Protein AF-A0A8J1UBM1-F1 (afdb_monomer)

Radius of gyration: 26.22 Å; Cα contacts (8 Å, |Δi|>4): 456; chains: 1; bounding box: 58×47×80 Å

Structure (mmCIF, N/CA/C/O backbone):
data_AF-A0A8J1UBM1-F1
#
_entry.id   AF-A0A8J1UBM1-F1
#
loop_
_atom_site.group_PDB
_atom_site.id
_atom_site.type_symbol
_atom_site.label_atom_id
_atom_site.label_alt_id
_atom_site.label_comp_id
_atom_site.label_asym_id
_atom_site.label_entity_id
_atom_site.label_seq_id
_atom_site.pdbx_PDB_ins_code
_atom_site.Cartn_x
_atom_site.Cartn_y
_atom_site.Cartn_z
_atom_site.occupancy
_atom_site.B_iso_or_equiv
_atom_site.auth_seq_id
_atom_site.auth_comp_id
_atom_site.auth_asym_id
_atom_site.auth_atom_id
_atom_site.pdbx_PDB_model_num
ATOM 1 N N . MET A 1 1 ? -6.662 -26.531 27.117 1.00 22.03 1 MET A N 1
ATOM 2 C CA . MET A 1 1 ? -5.818 -27.046 28.219 1.00 22.03 1 MET A CA 1
ATOM 3 C C . MET A 1 1 ? -4.793 -25.964 28.544 1.00 22.03 1 MET A C 1
ATOM 5 O O . MET A 1 1 ? -4.225 -25.400 27.623 1.00 22.03 1 MET A O 1
ATOM 9 N N . MET A 1 2 ? -4.723 -25.571 29.816 1.00 25.11 2 MET A N 1
ATOM 10 C CA . MET A 1 2 ? -4.173 -24.313 30.352 1.00 25.11 2 MET A CA 1
ATOM 11 C C . MET A 1 2 ? -2.687 -24.044 30.049 1.00 25.11 2 MET A C 1
ATOM 13 O O . MET A 1 2 ? -1.884 -24.968 30.078 1.00 25.11 2 MET A O 1
ATOM 17 N N . THR A 1 3 ? -2.300 -22.763 29.980 1.00 22.53 3 THR A N 1
ATOM 18 C CA . THR A 1 3 ? -1.284 -22.201 30.901 1.00 22.53 3 THR A CA 1
ATOM 19 C C . THR A 1 3 ? -1.312 -20.666 30.942 1.00 22.53 3 THR A C 1
ATOM 21 O O . THR A 1 3 ? -1.048 -19.981 29.961 1.00 22.53 3 THR A O 1
ATOM 24 N N . LYS A 1 4 ? -1.642 -20.146 32.134 1.00 21.75 4 LYS A N 1
ATOM 25 C CA . LYS A 1 4 ? -1.396 -18.778 32.616 1.00 21.75 4 LYS A CA 1
ATOM 26 C C . LYS A 1 4 ? 0.109 -18.509 32.679 1.00 21.75 4 LYS A C 1
ATOM 28 O O . LYS A 1 4 ? 0.828 -19.352 33.205 1.00 21.75 4 LYS A O 1
ATOM 33 N N . TRP A 1 5 ? 0.533 -17.294 32.343 1.00 23.17 5 TRP A N 1
ATOM 34 C CA . TRP A 1 5 ? 1.716 -16.674 32.947 1.00 23.17 5 TRP A CA 1
ATOM 35 C C . TRP A 1 5 ? 1.363 -15.253 33.396 1.00 23.17 5 TRP A C 1
ATOM 37 O O . TRP A 1 5 ? 1.327 -14.318 32.606 1.00 23.17 5 TRP A O 1
ATOM 47 N N . MET A 1 6 ? 1.049 -15.124 34.688 1.00 22.23 6 MET A N 1
ATOM 48 C CA . MET A 1 6 ? 1.049 -13.846 35.401 1.00 22.23 6 MET A CA 1
ATOM 49 C C . MET A 1 6 ? 2.498 -13.490 35.745 1.00 22.23 6 MET A C 1
ATOM 51 O O . MET A 1 6 ? 3.228 -14.324 36.283 1.00 22.23 6 MET A O 1
ATOM 55 N N . CYS A 1 7 ? 2.896 -12.244 35.493 1.00 22.83 7 CYS A N 1
ATOM 56 C CA . CYS A 1 7 ? 4.082 -11.649 36.099 1.00 22.83 7 CYS A CA 1
ATOM 57 C C . CYS A 1 7 ? 3.870 -11.539 37.615 1.00 22.83 7 CYS A C 1
ATOM 59 O O . CYS A 1 7 ? 3.063 -10.734 38.073 1.00 22.83 7 CYS A O 1
ATOM 61 N N . SER A 1 8 ? 4.609 -12.326 38.396 1.00 22.64 8 SER A N 1
ATOM 62 C CA . SER A 1 8 ? 4.794 -12.091 39.828 1.00 22.64 8 SER A CA 1
ATOM 63 C C . SER A 1 8 ? 6.276 -12.202 40.175 1.00 22.64 8 SER A C 1
ATOM 65 O O . SER A 1 8 ? 6.980 -13.098 39.709 1.00 22.64 8 SER A O 1
ATOM 67 N N . ASN A 1 9 ? 6.738 -11.241 40.971 1.00 32.09 9 ASN A N 1
ATOM 68 C CA . ASN A 1 9 ? 8.091 -11.103 41.492 1.00 32.09 9 ASN A CA 1
ATOM 69 C C . ASN A 1 9 ? 8.553 -12.371 42.222 1.00 32.09 9 ASN A C 1
ATOM 71 O O . ASN A 1 9 ? 8.119 -12.621 43.346 1.00 32.09 9 ASN A O 1
ATOM 75 N N . THR A 1 10 ? 9.504 -13.132 41.670 1.00 25.12 10 THR A N 1
ATOM 76 C CA . THR A 1 10 ? 10.367 -14.000 42.492 1.00 25.12 10 THR A CA 1
ATOM 77 C C . THR A 1 10 ? 11.716 -14.271 41.819 1.00 25.12 10 THR A C 1
ATOM 79 O O . THR A 1 10 ? 11.807 -14.573 40.632 1.00 25.12 10 THR A O 1
ATOM 82 N N . LYS A 1 11 ? 12.783 -14.126 42.610 1.00 28.28 11 LYS A N 1
ATOM 83 C CA . LYS A 1 11 ? 14.190 -14.344 42.257 1.00 28.28 11 LYS A CA 1
ATOM 84 C C . LYS A 1 11 ? 14.471 -15.795 41.822 1.00 28.28 11 LYS A C 1
ATOM 86 O O . LYS A 1 11 ? 14.083 -16.729 42.507 1.00 28.28 11 LYS A O 1
ATOM 91 N N . VAL A 1 12 ? 15.273 -15.916 40.758 1.00 29.95 12 VAL A N 1
ATOM 92 C CA . VAL A 1 12 ? 16.269 -16.973 40.471 1.00 29.95 12 VAL A CA 1
ATOM 93 C C . VAL A 1 12 ? 15.769 -18.428 40.426 1.00 29.95 12 VAL A C 1
ATOM 95 O O . VAL A 1 12 ? 15.743 -19.124 41.434 1.00 29.95 12 VAL A O 1
ATOM 98 N N . ARG A 1 13 ? 15.539 -18.923 39.199 1.00 25.38 13 ARG A N 1
ATOM 99 C CA . ARG A 1 13 ? 15.969 -20.248 38.686 1.00 25.38 13 ARG A CA 1
ATOM 100 C C . ARG A 1 13 ? 15.651 -20.333 37.180 1.00 25.38 13 ARG A C 1
ATOM 102 O O . ARG A 1 13 ? 14.641 -20.892 36.776 1.00 25.38 13 ARG A O 1
ATOM 109 N N . ILE A 1 14 ? 16.505 -19.745 36.338 1.00 30.70 14 ILE A N 1
ATOM 110 C CA . ILE A 1 14 ? 16.404 -19.822 34.867 1.00 30.70 14 ILE A CA 1
ATOM 111 C C . ILE A 1 14 ? 17.745 -20.318 34.335 1.00 30.70 14 ILE A C 1
ATOM 113 O O . ILE A 1 14 ? 18.605 -19.499 34.050 1.00 30.70 14 ILE A O 1
ATOM 117 N N . ILE A 1 15 ? 17.941 -21.637 34.228 1.00 31.41 15 ILE A N 1
ATOM 118 C CA . ILE A 1 15 ? 18.983 -22.193 33.336 1.00 31.41 15 ILE A CA 1
ATOM 119 C C . ILE A 1 15 ? 18.483 -23.412 32.530 1.00 31.41 15 ILE A C 1
ATOM 121 O O . ILE A 1 15 ? 18.951 -23.603 31.416 1.00 31.41 15 ILE A O 1
ATOM 125 N N . LEU A 1 16 ? 17.470 -24.181 32.961 1.00 26.00 16 LEU A N 1
ATOM 126 C CA . LEU A 1 16 ? 17.022 -25.360 32.183 1.00 26.00 16 LEU A CA 1
ATOM 127 C C . LEU A 1 16 ? 15.765 -25.179 31.307 1.00 26.00 16 LEU A C 1
ATOM 129 O O . LEU A 1 16 ? 15.540 -25.994 30.417 1.00 26.00 16 LEU A O 1
ATOM 133 N N . SER A 1 17 ? 14.964 -24.123 31.480 1.00 28.45 17 SER A N 1
ATOM 134 C CA . SER A 1 17 ? 13.722 -23.939 30.701 1.00 28.45 17 SER A CA 1
ATOM 135 C C . SER A 1 17 ? 13.928 -23.329 29.306 1.00 28.45 17 SER A C 1
ATOM 137 O O . SER A 1 17 ? 13.056 -23.454 28.450 1.00 28.45 17 SER A O 1
ATOM 139 N N . CYS A 1 18 ? 15.082 -22.706 29.038 1.00 33.34 18 CYS A N 1
ATOM 140 C CA . CYS A 1 18 ? 15.322 -21.991 27.778 1.00 33.34 18 CYS A CA 1
ATOM 141 C C . CYS A 1 18 ? 15.634 -22.938 26.601 1.00 33.34 18 CYS A C 1
ATOM 143 O O . CYS A 1 18 ? 15.181 -22.708 25.483 1.00 33.34 18 CYS A O 1
ATOM 145 N N . PHE A 1 19 ? 16.340 -24.048 26.849 1.00 31.89 19 PHE A N 1
ATOM 146 C CA . PHE A 1 19 ? 16.694 -25.013 25.797 1.00 31.89 19 PHE A CA 1
ATOM 147 C C . PHE A 1 19 ? 15.483 -25.781 25.255 1.00 31.89 19 PHE A C 1
ATOM 149 O O . PHE A 1 19 ? 15.407 -26.043 24.056 1.00 31.89 19 PHE A O 1
ATOM 156 N N . ILE A 1 20 ? 14.509 -26.090 26.116 1.00 33.19 20 ILE A N 1
ATOM 157 C CA . ILE A 1 20 ? 13.296 -26.813 25.716 1.00 33.19 20 ILE A CA 1
ATOM 158 C C . ILE A 1 20 ? 12.377 -25.903 24.882 1.00 33.19 20 ILE A C 1
ATOM 160 O O . ILE A 1 20 ? 11.840 -26.352 23.873 1.00 33.19 20 ILE A O 1
ATOM 164 N N . CYS A 1 21 ? 12.271 -24.607 25.210 1.00 35.59 21 CYS A N 1
ATOM 165 C CA . CYS A 1 21 ? 11.517 -23.653 24.386 1.00 35.59 21 CYS A CA 1
ATOM 166 C C . CYS A 1 21 ? 12.113 -23.476 22.980 1.00 35.59 21 CYS A C 1
ATOM 168 O O . CYS A 1 21 ? 11.365 -23.430 22.010 1.00 35.59 21 CYS A O 1
ATOM 170 N N . ILE A 1 22 ? 13.443 -23.427 22.842 1.00 40.81 22 ILE A N 1
ATOM 171 C CA . ILE A 1 22 ? 14.100 -23.223 21.537 1.00 40.81 22 ILE A CA 1
ATOM 172 C C . ILE A 1 22 ? 13.941 -24.453 20.628 1.00 40.81 22 ILE A C 1
ATOM 174 O O . ILE A 1 22 ? 13.682 -24.303 19.434 1.00 40.81 22 ILE A O 1
ATOM 178 N N . ALA A 1 23 ? 14.018 -25.668 21.184 1.00 31.17 23 ALA A N 1
ATOM 179 C CA . ALA A 1 23 ? 13.775 -26.895 20.422 1.00 31.17 23 ALA A CA 1
ATOM 180 C C . ALA A 1 23 ? 12.317 -26.996 19.932 1.00 31.17 23 ALA A C 1
ATOM 182 O O . ALA A 1 23 ? 12.071 -27.420 18.804 1.00 31.17 23 ALA A O 1
ATOM 183 N N . ILE A 1 24 ? 11.354 -26.541 20.740 1.00 38.44 24 ILE A N 1
ATOM 184 C CA . ILE A 1 24 ? 9.932 -26.521 20.365 1.00 38.44 24 ILE A CA 1
ATOM 185 C C . ILE A 1 24 ? 9.652 -25.459 19.284 1.00 38.44 24 ILE A C 1
ATOM 187 O O . ILE A 1 24 ? 8.900 -25.735 18.350 1.00 38.44 24 ILE A O 1
ATOM 191 N N . ILE A 1 25 ? 10.309 -24.293 19.332 1.00 41.16 25 ILE A N 1
ATOM 192 C CA . ILE A 1 25 ? 10.203 -23.250 18.291 1.00 41.16 25 ILE A CA 1
ATOM 193 C C . ILE A 1 25 ? 10.786 -23.740 16.952 1.00 41.16 25 ILE A C 1
ATOM 195 O O . ILE A 1 25 ? 10.175 -23.537 15.904 1.00 41.16 25 ILE A O 1
ATOM 199 N N . GLY A 1 26 ? 11.918 -24.455 16.975 1.00 31.89 26 GLY A N 1
ATOM 200 C CA . GLY A 1 26 ? 12.532 -25.020 15.765 1.00 31.89 26 GLY A CA 1
ATOM 201 C C . GLY A 1 26 ? 11.700 -26.118 15.087 1.00 31.89 26 GLY A C 1
ATOM 202 O O . GLY A 1 26 ? 11.737 -26.249 13.864 1.00 31.89 26 GLY A O 1
ATOM 203 N N . ILE A 1 27 ? 10.921 -26.882 15.859 1.00 36.16 27 ILE A N 1
ATOM 204 C CA . ILE A 1 27 ? 10.048 -27.942 15.330 1.00 36.16 27 ILE A CA 1
ATOM 205 C C . ILE A 1 27 ? 8.717 -27.358 14.824 1.00 36.16 27 ILE A C 1
ATOM 207 O O . ILE A 1 27 ? 8.245 -27.770 13.767 1.00 36.16 27 ILE A O 1
ATOM 211 N N . LEU A 1 28 ? 8.146 -26.353 15.502 1.00 30.94 28 LEU A N 1
ATOM 212 C CA . LEU A 1 28 ? 6.892 -25.707 15.080 1.00 30.94 28 LEU A CA 1
ATOM 213 C C . LEU A 1 28 ? 7.060 -24.770 13.868 1.00 30.94 28 LEU A C 1
ATOM 215 O O . LEU A 1 28 ? 6.130 -24.639 13.070 1.00 30.94 28 LEU A O 1
ATOM 219 N N . SER A 1 29 ? 8.250 -24.190 13.669 1.00 35.69 29 SER A N 1
ATOM 220 C CA . SER A 1 29 ? 8.555 -23.325 12.517 1.00 35.69 29 SER A CA 1
ATOM 221 C C . SER A 1 29 ? 8.533 -24.051 11.166 1.00 35.69 29 SER A C 1
ATOM 223 O O . SER A 1 29 ? 8.447 -23.390 10.133 1.00 35.69 29 SER A O 1
ATOM 225 N N . ARG A 1 30 ? 8.615 -25.391 11.134 1.00 37.28 30 ARG A N 1
ATOM 226 C CA . ARG A 1 30 ? 8.543 -26.161 9.877 1.00 37.28 30 ARG A CA 1
ATOM 227 C C . ARG A 1 30 ? 7.117 -26.370 9.367 1.00 37.28 30 ARG A C 1
ATOM 229 O O . ARG A 1 30 ? 6.952 -26.752 8.214 1.00 37.28 30 ARG A O 1
ATOM 236 N N . THR A 1 31 ? 6.100 -26.125 10.192 1.00 35.28 31 THR A N 1
ATOM 237 C CA . THR A 1 31 ? 4.696 -26.410 9.847 1.00 35.28 31 THR A CA 1
ATOM 238 C C . THR A 1 31 ? 3.771 -25.200 9.930 1.00 35.28 31 THR A C 1
ATOM 240 O O . THR A 1 31 ? 2.667 -25.263 9.399 1.00 35.28 31 THR A O 1
ATOM 243 N N . MET A 1 32 ? 4.193 -24.088 10.539 1.00 31.16 32 MET A N 1
ATOM 244 C CA . MET A 1 32 ? 3.410 -22.851 10.588 1.00 31.16 32 MET A CA 1
ATOM 245 C C . MET A 1 32 ? 4.337 -21.637 10.469 1.00 31.16 32 MET A C 1
ATOM 247 O O . MET A 1 32 ? 5.331 -21.547 11.187 1.00 31.16 32 MET A O 1
ATOM 251 N N . MET A 1 33 ? 4.010 -20.692 9.579 1.00 34.50 33 MET A N 1
ATOM 252 C CA . MET A 1 33 ? 4.610 -19.353 9.593 1.00 34.50 33 MET A CA 1
ATOM 253 C C . MET A 1 33 ? 4.201 -18.663 10.899 1.00 34.50 33 MET A C 1
ATOM 255 O O . MET A 1 33 ? 3.111 -18.103 10.991 1.00 34.50 33 MET A O 1
ATOM 259 N N . VAL A 1 34 ? 5.042 -18.743 11.929 1.00 40.84 34 VAL A N 1
ATOM 260 C CA . VAL A 1 34 ? 4.829 -18.030 13.192 1.00 40.84 34 VAL A CA 1
ATOM 261 C C . VAL A 1 34 ? 5.822 -16.875 13.265 1.00 40.84 34 VAL A C 1
ATOM 263 O O . VAL A 1 34 ? 7.032 -17.081 13.199 1.00 40.84 34 VAL A O 1
ATOM 266 N N . GLN A 1 35 ? 5.301 -15.654 13.371 1.00 40.16 35 GLN A N 1
ATOM 267 C CA . GLN A 1 35 ? 6.085 -14.435 13.580 1.00 40.16 35 GLN A CA 1
ATOM 268 C C . GLN A 1 35 ? 6.268 -14.190 15.085 1.00 40.16 35 GLN A C 1
ATOM 270 O O . GLN A 1 35 ? 5.349 -14.437 15.868 1.00 40.16 35 GLN A O 1
ATOM 275 N N . TYR A 1 36 ? 7.432 -13.680 15.497 1.00 54.50 36 TYR A N 1
ATOM 276 C CA . TYR A 1 36 ? 7.750 -13.438 16.907 1.00 54.50 36 TYR A CA 1
ATOM 277 C C . TYR A 1 36 ? 8.365 -12.051 17.129 1.00 54.50 36 TYR A C 1
ATOM 279 O O . TYR A 1 36 ? 9.246 -11.611 16.389 1.00 54.50 36 TYR A O 1
ATOM 287 N N . VAL A 1 37 ? 7.956 -11.393 18.216 1.00 50.59 37 VAL A N 1
ATOM 288 C CA . VAL A 1 37 ? 8.645 -10.224 18.779 1.00 50.59 37 VAL A CA 1
ATOM 289 C C . VAL A 1 37 ? 9.230 -10.633 20.123 1.00 50.59 37 VAL A C 1
ATOM 291 O O . VAL A 1 37 ? 8.502 -11.045 21.026 1.00 50.59 37 VAL A O 1
ATOM 294 N N . LEU A 1 38 ? 10.550 -10.537 20.261 1.00 63.22 38 LEU A N 1
ATOM 295 C CA . LEU A 1 38 ? 11.260 -10.865 21.495 1.00 63.22 38 LEU A CA 1
ATOM 296 C C . LEU A 1 38 ? 11.788 -9.585 22.140 1.00 63.22 38 LEU A C 1
ATOM 298 O O . LEU A 1 38 ? 12.516 -8.813 21.518 1.00 63.22 38 LEU A O 1
ATOM 302 N N . VAL A 1 39 ? 11.461 -9.376 23.415 1.00 58.12 39 VAL A N 1
ATOM 303 C CA . VAL A 1 39 ? 12.017 -8.281 24.220 1.00 58.12 39 VAL A CA 1
ATOM 304 C C . VAL A 1 39 ? 13.116 -8.854 25.107 1.00 58.12 39 VAL A C 1
ATOM 306 O O . VAL A 1 39 ? 12.851 -9.632 26.023 1.00 58.12 39 VAL A O 1
ATOM 309 N N . LEU A 1 40 ? 14.361 -8.483 24.823 1.00 51.91 40 LEU A N 1
ATOM 310 C CA . LEU A 1 40 ? 15.542 -8.989 25.511 1.00 51.91 40 LEU A CA 1
ATOM 311 C C . LEU A 1 40 ? 16.074 -7.955 26.509 1.00 51.91 40 LEU A C 1
ATOM 313 O O . LEU A 1 40 ? 16.187 -6.761 26.219 1.00 51.91 40 LEU A O 1
ATOM 317 N N . THR A 1 41 ? 16.459 -8.433 27.690 1.00 49.38 41 THR A N 1
ATOM 318 C CA . THR A 1 41 ? 17.272 -7.669 28.643 1.00 49.38 41 THR A CA 1
ATOM 319 C C . THR A 1 41 ? 18.749 -7.735 28.241 1.00 49.38 41 THR A C 1
ATOM 321 O O . THR A 1 41 ? 19.183 -8.703 27.610 1.00 49.38 41 THR A O 1
ATOM 324 N N . ASN A 1 42 ? 19.547 -6.733 28.631 1.00 46.50 42 ASN A N 1
ATOM 325 C CA . ASN A 1 42 ? 20.964 -6.615 28.243 1.00 46.50 42 ASN A CA 1
ATOM 326 C C . ASN A 1 42 ? 21.812 -7.877 28.504 1.00 46.50 42 ASN A C 1
ATOM 328 O O . ASN A 1 42 ? 22.760 -8.131 27.766 1.00 46.50 42 ASN A O 1
ATOM 332 N N . HIS A 1 43 ? 21.457 -8.704 29.492 1.00 44.81 43 HIS A N 1
ATOM 333 C CA . HIS A 1 43 ? 22.219 -9.912 29.820 1.00 44.81 43 HIS A CA 1
ATOM 334 C C . HIS A 1 43 ? 21.991 -11.084 28.838 1.00 44.81 43 HIS A C 1
ATOM 336 O O . HIS A 1 43 ? 22.850 -11.957 28.727 1.00 44.81 43 HIS A O 1
ATOM 342 N N . SER A 1 44 ? 20.877 -11.090 28.095 1.00 44.94 44 SER A N 1
ATOM 343 C CA . SER A 1 44 ? 20.439 -12.221 27.252 1.00 44.94 44 SER A CA 1
ATOM 344 C C . SER A 1 44 ? 20.878 -12.113 2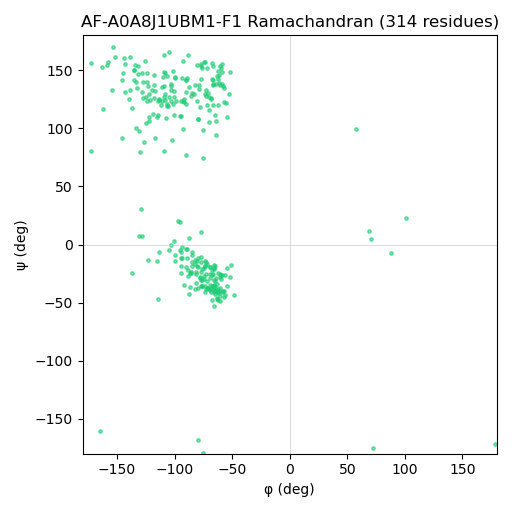5.782 1.00 44.94 44 SER A C 1
ATOM 346 O O . SER A 1 44 ? 20.782 -13.078 25.028 1.00 44.94 44 SER A O 1
ATOM 348 N N . TYR A 1 45 ? 21.374 -10.946 25.358 1.00 42.91 45 TYR A N 1
ATOM 349 C CA . TYR A 1 45 ? 21.676 -10.641 23.953 1.00 42.91 45 TYR A CA 1
ATOM 350 C C . TYR A 1 45 ? 22.931 -11.361 23.424 1.00 42.91 45 TYR A C 1
ATOM 352 O O . TYR A 1 45 ? 22.937 -11.858 22.302 1.00 42.91 45 TYR A O 1
AT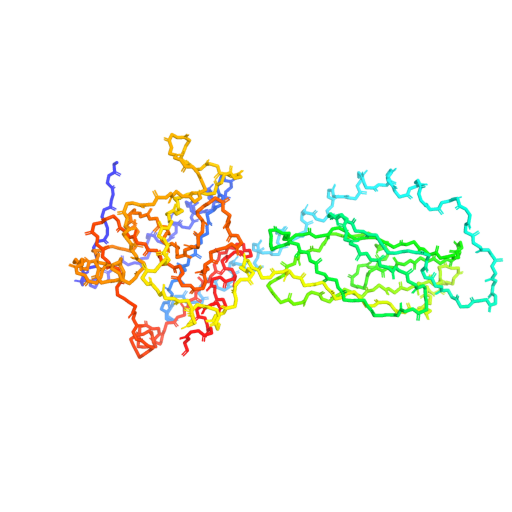OM 360 N N . HIS A 1 46 ? 23.982 -11.484 24.244 1.00 45.38 46 HIS A N 1
ATOM 361 C CA . HIS A 1 46 ? 25.268 -12.055 23.813 1.00 45.38 46 HIS A CA 1
ATOM 362 C C . HIS A 1 46 ? 25.216 -13.547 23.445 1.00 45.38 46 HIS A C 1
ATOM 364 O O . HIS A 1 46 ? 26.080 -14.023 22.712 1.00 45.38 46 HIS A O 1
ATOM 370 N N . MET A 1 47 ? 24.216 -14.289 23.929 1.00 40.69 47 MET A N 1
ATOM 371 C CA . MET A 1 47 ? 24.058 -15.718 23.633 1.00 40.69 47 MET A CA 1
ATOM 372 C C . MET A 1 47 ? 23.284 -15.970 22.325 1.00 40.69 47 MET A C 1
ATOM 374 O O . MET A 1 47 ? 23.452 -17.014 21.704 1.00 40.69 47 MET A O 1
ATOM 378 N N . TYR A 1 48 ? 22.463 -15.008 21.893 1.00 43.75 48 TYR A N 1
ATOM 379 C CA . TYR A 1 48 ? 21.568 -15.125 20.738 1.00 43.75 48 TYR A CA 1
ATOM 380 C C . TYR A 1 48 ? 22.287 -14.887 19.392 1.00 43.75 48 TYR A C 1
ATOM 382 O O . TYR A 1 48 ? 21.994 -15.542 18.391 1.00 43.75 48 TYR A O 1
ATOM 390 N N . ASP A 1 49 ? 23.288 -14.003 19.390 1.00 45.50 49 ASP A N 1
ATOM 391 C CA . ASP A 1 49 ? 23.986 -13.508 18.192 1.00 45.50 49 ASP A CA 1
ATOM 392 C C . ASP A 1 49 ? 24.765 -14.598 17.415 1.00 45.50 49 ASP A C 1
ATOM 394 O O . ASP A 1 49 ? 24.895 -14.555 16.192 1.00 45.50 49 ASP A O 1
ATOM 398 N N . ARG A 1 50 ? 25.246 -15.652 18.092 1.00 46.09 50 ARG A N 1
ATOM 399 C CA . ARG A 1 50 ? 26.028 -16.719 17.430 1.00 46.09 50 ARG A CA 1
ATOM 400 C C . ARG A 1 50 ? 25.185 -17.771 16.705 1.00 46.09 50 ARG A C 1
ATOM 402 O O . ARG A 1 50 ? 25.689 -18.397 15.777 1.00 46.09 50 ARG A O 1
ATOM 409 N N . THR A 1 51 ? 23.935 -17.986 17.109 1.00 47.28 51 THR A N 1
ATOM 410 C CA . THR A 1 51 ? 23.123 -19.113 16.610 1.00 47.28 51 THR A CA 1
ATOM 411 C C . THR A 1 51 ? 22.286 -18.724 15.389 1.00 47.28 51 THR A C 1
ATOM 413 O O . THR A 1 51 ? 22.133 -19.524 14.469 1.00 47.28 51 THR A O 1
ATOM 416 N N . MET A 1 52 ? 21.800 -17.480 15.329 1.00 42.34 52 MET A N 1
ATOM 417 C CA . MET A 1 52 ? 20.944 -17.013 14.228 1.00 42.34 52 MET A CA 1
ATOM 418 C C . MET A 1 52 ? 21.704 -16.710 12.937 1.00 42.34 52 MET A C 1
ATOM 420 O O . MET A 1 52 ? 21.204 -17.023 11.860 1.00 42.34 52 MET A O 1
ATOM 424 N N . ASN A 1 53 ? 22.933 -16.191 13.030 1.00 43.34 53 ASN A N 1
ATOM 425 C CA . ASN A 1 53 ? 23.764 -15.926 11.849 1.00 43.34 53 ASN A CA 1
ATOM 426 C C . ASN A 1 53 ? 24.042 -17.196 11.028 1.00 43.34 53 ASN A C 1
ATOM 428 O O . ASN A 1 53 ? 24.223 -17.123 9.817 1.00 43.34 53 ASN A O 1
ATOM 432 N N . LYS A 1 54 ? 24.020 -18.371 11.670 1.00 41.25 54 LYS A N 1
ATOM 433 C CA . LYS A 1 54 ? 24.210 -19.658 10.996 1.00 41.25 54 LYS A CA 1
ATOM 434 C C . LYS A 1 54 ? 22.940 -20.148 10.285 1.00 41.25 54 LYS A C 1
ATOM 436 O O . LYS A 1 54 ? 23.030 -20.678 9.190 1.00 41.25 54 LYS A O 1
ATOM 441 N N . LEU A 1 55 ? 21.761 -19.919 10.871 1.00 39.59 55 LEU A N 1
ATOM 442 C CA . LEU A 1 55 ? 20.471 -20.352 10.312 1.00 39.59 55 LEU A CA 1
ATOM 443 C C . LEU A 1 55 ? 19.997 -19.484 9.136 1.00 39.59 55 LEU A C 1
ATOM 445 O O . LEU A 1 55 ? 19.424 -20.007 8.186 1.00 39.59 55 LEU A O 1
ATOM 449 N N . VAL A 1 56 ? 20.256 -18.173 9.181 1.00 39.25 56 VAL A N 1
ATOM 450 C CA . VAL A 1 56 ? 19.900 -17.245 8.091 1.00 39.25 56 VAL A CA 1
ATOM 451 C C . VAL A 1 56 ? 20.719 -17.531 6.829 1.00 39.25 56 VAL A C 1
ATOM 453 O O . VAL A 1 56 ? 20.188 -17.442 5.727 1.00 39.25 56 VAL A O 1
ATOM 456 N N . HIS A 1 57 ? 21.986 -17.926 6.986 1.00 39.50 57 HIS A N 1
ATOM 457 C CA . HIS A 1 57 ? 22.876 -18.190 5.857 1.00 39.50 57 HIS A CA 1
ATOM 458 C C . HIS A 1 57 ? 22.519 -19.480 5.092 1.00 39.50 57 HIS A C 1
ATOM 460 O O . HIS A 1 57 ? 22.713 -19.534 3.876 1.00 39.50 57 HIS A O 1
ATOM 466 N N . ASP A 1 58 ? 21.971 -20.487 5.780 1.00 35.88 58 ASP A N 1
ATOM 467 C CA . ASP A 1 58 ? 21.560 -21.761 5.172 1.00 35.88 58 ASP A CA 1
ATOM 468 C C . ASP A 1 58 ? 20.223 -21.644 4.410 1.00 35.88 58 ASP A C 1
ATOM 470 O O . ASP A 1 58 ? 20.032 -22.321 3.404 1.00 35.88 58 ASP A O 1
ATOM 474 N N . TRP A 1 59 ? 19.311 -20.753 4.827 1.00 30.92 59 TRP A N 1
ATOM 475 C CA . TRP A 1 59 ? 18.010 -20.562 4.163 1.00 30.92 59 TRP A CA 1
ATOM 476 C C . TRP A 1 59 ? 18.098 -19.821 2.822 1.00 30.92 59 TRP A C 1
ATOM 478 O O . TRP A 1 59 ? 17.363 -20.153 1.894 1.00 30.92 59 TRP A O 1
ATOM 488 N N . THR A 1 60 ? 18.994 -18.840 2.676 1.00 37.44 60 THR A N 1
ATOM 489 C CA . THR A 1 60 ? 19.089 -18.037 1.441 1.00 37.44 60 THR A CA 1
ATOM 490 C C . THR A 1 60 ? 19.611 -18.811 0.227 1.00 37.44 60 THR A C 1
ATOM 492 O O . THR A 1 60 ? 19.381 -18.382 -0.898 1.00 37.44 60 THR A O 1
ATOM 495 N N . ASN A 1 61 ? 20.284 -19.948 0.426 1.00 35.38 61 ASN A N 1
ATOM 496 C CA . ASN A 1 61 ? 20.923 -20.696 -0.662 1.00 35.38 61 ASN A CA 1
ATOM 497 C C . ASN A 1 61 ? 19.994 -21.724 -1.345 1.00 35.38 61 ASN A C 1
ATOM 499 O O . ASN A 1 61 ? 20.231 -22.088 -2.498 1.00 35.38 61 ASN A O 1
ATOM 503 N N . ASP A 1 62 ? 18.930 -22.178 -0.673 1.00 33.59 62 ASP A N 1
ATOM 504 C CA . ASP A 1 62 ? 18.070 -23.269 -1.167 1.00 33.59 62 ASP A CA 1
ATOM 505 C C . ASP A 1 62 ? 16.931 -22.794 -2.097 1.00 33.59 62 ASP A C 1
ATOM 507 O O . ASP A 1 62 ? 16.468 -23.558 -2.948 1.00 33.59 62 ASP A O 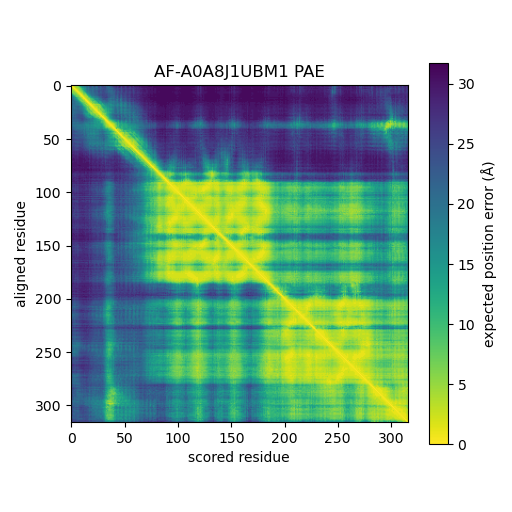1
ATOM 511 N N . GLU A 1 63 ? 16.492 -21.532 -2.000 1.00 36.00 63 GLU A N 1
ATOM 512 C CA . GLU A 1 63 ? 15.435 -20.985 -2.872 1.00 36.00 63 GLU A CA 1
ATOM 513 C C . GLU A 1 63 ? 15.944 -20.539 -4.251 1.00 36.00 63 GLU A C 1
ATOM 515 O O . GLU A 1 63 ? 15.174 -20.542 -5.214 1.00 36.00 63 GLU A O 1
ATOM 520 N N . GLU A 1 64 ? 17.235 -20.214 -4.400 1.00 39.03 64 GLU A N 1
ATOM 521 C CA . GLU A 1 64 ? 17.768 -19.744 -5.684 1.00 39.03 64 GLU A CA 1
ATOM 522 C C . GLU A 1 64 ? 17.816 -20.845 -6.753 1.00 39.03 64 GLU A C 1
ATOM 524 O O . GLU A 1 64 ? 17.671 -20.545 -7.931 1.00 39.03 64 GLU A O 1
ATOM 529 N N . THR A 1 65 ? 17.967 -22.125 -6.401 1.00 36.91 65 THR A N 1
ATOM 530 C CA . THR A 1 65 ? 18.245 -23.186 -7.391 1.00 36.91 65 THR A CA 1
ATOM 531 C C . THR A 1 65 ? 17.013 -23.784 -8.082 1.00 36.91 65 THR A C 1
ATOM 533 O O . THR A 1 65 ? 17.157 -24.381 -9.152 1.00 36.91 65 THR A O 1
ATOM 536 N N . ARG A 1 66 ? 15.793 -23.625 -7.544 1.00 31.67 66 ARG A N 1
ATOM 537 C CA . ARG A 1 66 ? 14.579 -24.271 -8.103 1.00 31.67 66 ARG A CA 1
ATOM 538 C C . ARG A 1 66 ? 13.835 -23.457 -9.161 1.00 31.67 66 ARG A C 1
ATOM 540 O O . ARG A 1 66 ? 13.102 -24.042 -9.952 1.00 31.67 66 ARG A O 1
ATOM 547 N N . THR A 1 67 ? 14.041 -22.147 -9.228 1.00 38.03 67 THR A N 1
ATOM 548 C CA . THR A 1 67 ? 13.309 -21.242 -10.136 1.00 38.03 67 THR A CA 1
ATOM 549 C C . THR A 1 67 ? 13.871 -21.209 -11.562 1.00 38.03 67 THR A C 1
ATOM 551 O O . THR A 1 67 ? 13.191 -20.754 -12.475 1.00 38.03 67 THR A O 1
ATOM 554 N N . TYR A 1 68 ? 15.077 -21.741 -11.794 1.00 40.16 68 TYR A N 1
ATOM 555 C CA . TYR A 1 68 ? 15.785 -21.608 -13.076 1.00 40.16 68 TYR A CA 1
ATOM 556 C C . TYR A 1 68 ? 15.243 -22.458 -14.237 1.00 40.16 68 TYR A C 1
ATOM 558 O O . TYR A 1 68 ? 15.567 -22.164 -15.381 1.00 40.16 68 TYR A O 1
ATOM 566 N N . LYS A 1 69 ? 14.450 -23.512 -13.994 1.00 34.16 69 LYS A N 1
ATOM 567 C CA . LYS A 1 69 ? 14.126 -24.504 -15.046 1.00 34.16 69 LYS A CA 1
ATOM 568 C C . LYS A 1 69 ? 12.770 -24.334 -15.733 1.00 34.16 69 LYS A C 1
ATOM 570 O O . LYS A 1 69 ? 12.521 -25.013 -16.721 1.00 34.16 69 LYS A O 1
ATOM 575 N N . THR A 1 70 ? 11.899 -23.453 -15.246 1.00 40.22 70 THR A N 1
ATOM 576 C CA . THR A 1 70 ? 10.507 -23.362 -15.734 1.00 40.22 70 THR A CA 1
ATOM 577 C C . THR A 1 70 ? 10.197 -22.054 -16.473 1.00 40.22 70 THR A C 1
ATOM 579 O O . THR A 1 70 ? 9.115 -21.912 -17.035 1.00 40.22 70 THR A O 1
ATOM 582 N N . GLU A 1 71 ? 11.126 -21.091 -16.496 1.00 48.12 71 GLU A N 1
ATOM 583 C CA . GLU A 1 71 ? 10.877 -19.709 -16.953 1.00 48.12 71 GLU A CA 1
ATOM 584 C C . GLU A 1 71 ? 11.238 -19.432 -18.431 1.00 48.12 71 GLU A C 1
ATOM 586 O O . GLU A 1 71 ? 10.939 -18.350 -18.939 1.00 48.12 71 GLU A O 1
ATOM 591 N N . GLU A 1 72 ? 11.817 -20.403 -19.146 1.00 46.72 72 GLU A N 1
ATOM 592 C CA . GLU A 1 72 ? 12.371 -20.245 -20.506 1.00 46.72 72 GLU A CA 1
ATOM 593 C C . GLU A 1 72 ? 11.287 -20.146 -21.609 1.00 46.72 72 GLU A C 1
ATOM 595 O O . GLU A 1 72 ? 11.440 -19.422 -22.591 1.00 46.72 72 GLU A O 1
ATOM 600 N N . HIS A 1 73 ? 10.116 -20.768 -21.422 1.00 41.25 73 HIS A N 1
ATOM 601 C CA . HIS A 1 73 ? 9.120 -20.936 -22.497 1.00 41.25 73 HIS A CA 1
ATOM 602 C C . HIS A 1 73 ? 8.271 -19.699 -22.864 1.00 41.25 73 HIS A C 1
ATOM 604 O O . HIS A 1 73 ? 7.631 -19.697 -23.915 1.00 41.25 73 HIS A O 1
ATOM 610 N N . VAL A 1 74 ? 8.233 -18.643 -22.041 1.00 44.09 74 VAL A N 1
ATOM 611 C CA . VAL A 1 74 ? 7.445 -17.418 -22.340 1.00 44.09 74 VAL A CA 1
ATOM 612 C C . VAL A 1 74 ? 8.295 -16.342 -23.030 1.00 44.09 74 VAL A C 1
ATOM 614 O O . VAL A 1 74 ? 7.767 -15.525 -23.784 1.00 44.09 74 VAL A O 1
ATOM 617 N N . TYR A 1 75 ? 9.614 -16.375 -22.828 1.00 49.28 75 TYR A N 1
ATOM 618 C CA . TYR A 1 75 ? 10.573 -15.432 -23.405 1.00 49.28 75 TYR A CA 1
ATOM 619 C C . TYR A 1 75 ? 10.654 -15.535 -24.937 1.00 49.28 75 TYR A C 1
ATOM 621 O O . TYR A 1 75 ? 10.638 -14.529 -25.651 1.00 49.28 75 TYR A O 1
ATOM 629 N N . ASP A 1 76 ? 10.613 -16.764 -25.449 1.00 49.09 76 ASP A N 1
ATOM 630 C CA . ASP A 1 76 ? 10.778 -17.076 -26.872 1.00 49.09 76 ASP A CA 1
ATOM 631 C C . ASP A 1 76 ? 9.701 -16.465 -27.782 1.00 49.09 76 ASP A C 1
ATOM 633 O O . ASP A 1 76 ? 9.924 -16.212 -28.968 1.00 49.09 76 ASP A O 1
ATOM 637 N N . LYS A 1 77 ? 8.515 -16.164 -27.240 1.00 46.19 77 LYS A N 1
ATOM 638 C CA . LYS A 1 77 ? 7.400 -15.637 -28.040 1.00 46.19 77 LYS A CA 1
ATOM 639 C C . LYS A 1 77 ? 7.583 -14.165 -28.435 1.00 46.19 77 LYS A C 1
ATOM 641 O O . LYS A 1 77 ? 6.962 -13.723 -29.404 1.00 46.19 77 LYS A O 1
ATOM 646 N N . HIS A 1 78 ? 8.437 -13.424 -27.723 1.00 50.47 78 HIS A N 1
ATOM 647 C CA . HIS A 1 78 ? 8.698 -12.000 -27.964 1.00 50.47 78 HIS A CA 1
ATOM 648 C C . HIS A 1 78 ? 10.133 -11.699 -28.413 1.00 50.47 78 HIS A C 1
ATOM 650 O O . HIS A 1 78 ? 10.370 -10.620 -28.949 1.00 50.47 78 HIS A O 1
ATOM 656 N N . HIS A 1 79 ? 11.070 -12.641 -28.266 1.00 51.50 79 HIS A N 1
ATOM 657 C CA . HIS A 1 79 ? 12.490 -12.377 -28.513 1.00 51.50 79 HIS A CA 1
ATOM 658 C C . HIS A 1 79 ? 12.922 -12.410 -29.993 1.00 51.50 79 HIS A C 1
ATOM 660 O O . HIS A 1 79 ? 13.964 -11.860 -30.342 1.00 51.50 79 HIS A O 1
ATOM 666 N N . HIS A 1 80 ? 12.132 -13.014 -30.893 1.00 51.03 80 HIS A N 1
ATOM 667 C CA . HIS A 1 80 ? 12.627 -13.350 -32.241 1.00 51.03 80 HIS A CA 1
ATOM 668 C C . HIS A 1 80 ? 11.785 -12.894 -33.441 1.00 51.03 80 HIS A C 1
ATOM 670 O O . HIS A 1 80 ? 12.131 -13.209 -34.579 1.00 51.03 80 HIS A O 1
ATOM 676 N N . LYS A 1 81 ? 10.730 -12.091 -33.257 1.00 51.56 81 LYS A N 1
ATOM 677 C CA . LYS A 1 81 ? 10.007 -11.489 -34.395 1.00 51.56 81 LYS A CA 1
ATOM 678 C C . LYS A 1 81 ? 10.395 -10.020 -34.585 1.00 51.56 81 LYS A C 1
ATOM 680 O O . LYS A 1 81 ? 9.740 -9.136 -34.052 1.00 51.56 81 LYS A O 1
ATOM 685 N N . GLY A 1 82 ? 11.433 -9.770 -35.392 1.00 61.19 82 GLY A N 1
ATOM 686 C CA . GLY A 1 82 ? 11.689 -8.446 -35.986 1.00 61.19 82 GLY A CA 1
ATOM 687 C C . GLY A 1 82 ? 12.768 -7.564 -35.341 1.00 61.19 82 GLY A C 1
ATOM 688 O O . GLY A 1 82 ? 12.724 -6.351 -35.535 1.00 61.19 82 GLY A O 1
ATOM 689 N N . CYS A 1 83 ? 13.733 -8.127 -34.602 1.00 73.75 83 CYS A N 1
ATOM 690 C CA . CYS A 1 83 ? 14.867 -7.348 -34.083 1.00 73.75 83 CYS A CA 1
ATOM 691 C C . CYS A 1 83 ? 15.734 -6.773 -35.223 1.00 73.75 83 CYS A C 1
ATOM 693 O O . CYS A 1 83 ? 15.894 -7.389 -36.282 1.00 73.75 83 CYS A O 1
ATOM 695 N N . LYS A 1 84 ? 16.288 -5.571 -35.020 1.00 75.88 84 LYS A N 1
ATOM 696 C CA . LYS A 1 84 ? 17.113 -4.877 -36.022 1.00 75.88 84 LYS A CA 1
ATOM 697 C C . LYS A 1 84 ? 18.588 -5.247 -35.861 1.00 75.88 84 LYS A C 1
ATOM 699 O O . LYS A 1 84 ? 19.095 -5.335 -34.746 1.00 75.88 84 LYS A O 1
ATOM 704 N N . ARG A 1 85 ? 19.295 -5.405 -36.983 1.00 74.44 85 ARG A N 1
ATOM 705 C CA . ARG A 1 85 ? 20.762 -5.514 -37.024 1.00 74.44 85 ARG A CA 1
ATOM 706 C C . ARG A 1 85 ? 21.334 -4.246 -37.640 1.00 74.44 85 ARG A C 1
ATOM 708 O O . ARG A 1 85 ? 21.636 -4.214 -38.827 1.00 74.44 85 ARG A O 1
ATOM 715 N N . ASP A 1 86 ? 21.431 -3.196 -36.839 1.00 70.31 86 ASP A N 1
ATOM 716 C CA . ASP A 1 86 ? 22.158 -1.985 -37.213 1.00 70.31 86 ASP A CA 1
ATOM 717 C C . ASP A 1 86 ? 23.249 -1.731 -36.174 1.00 70.31 86 ASP A C 1
ATOM 719 O O . ASP A 1 86 ? 22.957 -1.392 -35.030 1.00 70.31 86 ASP A O 1
ATOM 723 N N . LYS A 1 87 ? 24.505 -1.932 -36.583 1.00 65.44 87 LYS A N 1
ATOM 724 C CA . LYS A 1 87 ? 25.678 -1.848 -35.704 1.00 65.44 87 LYS A CA 1
ATOM 725 C C . LYS A 1 87 ? 26.046 -0.414 -35.311 1.00 65.44 87 LYS A C 1
ATOM 727 O O . LYS A 1 87 ? 26.834 -0.240 -34.388 1.00 65.44 87 LYS A O 1
ATOM 732 N N . ASN A 1 88 ? 25.503 0.594 -35.999 1.00 66.88 88 ASN A N 1
ATOM 733 C CA . ASN A 1 88 ? 25.865 1.999 -35.785 1.00 66.88 88 ASN A CA 1
ATOM 734 C C . ASN A 1 88 ? 24.804 2.793 -35.013 1.00 66.88 88 ASN A C 1
ATOM 736 O O . ASN A 1 88 ? 25.028 3.960 -34.691 1.00 66.88 88 ASN A O 1
ATOM 740 N N . SER A 1 89 ? 23.662 2.180 -34.706 1.00 67.75 89 SER A N 1
ATOM 741 C CA . SER A 1 89 ? 22.611 2.819 -33.921 1.00 67.75 89 SER A CA 1
ATOM 742 C C . SER A 1 89 ? 22.806 2.548 -32.422 1.00 67.75 89 SER A C 1
ATOM 744 O O . SER A 1 89 ? 23.167 1.430 -32.052 1.00 67.75 89 SER A O 1
ATOM 746 N N . PRO A 1 90 ? 22.538 3.522 -31.534 1.00 70.56 90 PRO A N 1
ATOM 747 C CA . PRO A 1 90 ? 22.502 3.269 -30.096 1.00 70.56 90 PRO A CA 1
ATOM 748 C C . PRO A 1 90 ? 21.455 2.200 -29.740 1.00 70.56 90 PRO A C 1
ATOM 750 O O . PRO A 1 90 ? 20.352 2.181 -30.294 1.00 70.56 90 PRO A O 1
ATOM 753 N N . SER A 1 91 ? 21.813 1.297 -28.825 1.00 84.12 91 SER A N 1
ATOM 754 C CA . SER A 1 91 ? 20.970 0.172 -28.414 1.00 84.12 91 SER A CA 1
ATOM 755 C C . SER A 1 91 ? 19.912 0.623 -27.409 1.00 84.12 91 SER A C 1
ATOM 757 O O . SER A 1 91 ? 20.210 0.894 -26.245 1.00 84.12 91 SER A O 1
ATOM 759 N N . TYR A 1 92 ? 18.663 0.677 -27.863 1.00 90.25 92 TYR A N 1
ATOM 760 C CA . TYR A 1 92 ? 17.499 1.000 -27.041 1.00 90.25 92 TYR A CA 1
ATOM 761 C C . TYR A 1 92 ? 16.658 -0.237 -26.718 1.00 90.25 92 TYR A C 1
ATOM 763 O O . TYR A 1 92 ? 16.778 -1.286 -27.359 1.00 90.25 92 TYR A O 1
ATOM 771 N N . LEU A 1 93 ? 15.758 -0.091 -25.746 1.00 90.62 93 LEU A N 1
ATOM 772 C CA . LEU A 1 93 ? 14.669 -1.043 -25.548 1.00 90.62 93 LEU A CA 1
ATOM 773 C C . LEU A 1 93 ? 13.565 -0.808 -26.589 1.00 90.62 93 LEU A C 1
ATOM 775 O O . LEU A 1 93 ? 13.263 0.331 -26.943 1.00 90.62 93 LEU A O 1
ATOM 779 N N . SER A 1 94 ? 12.957 -1.891 -27.066 1.00 89.25 94 SER A N 1
ATOM 780 C CA . SER A 1 94 ? 11.726 -1.862 -27.862 1.00 89.25 94 SER A CA 1
ATOM 781 C C . SER A 1 94 ? 10.475 -1.834 -26.982 1.00 89.25 94 SER A C 1
ATOM 783 O O . SER A 1 94 ? 9.446 -1.326 -27.418 1.00 89.25 94 SER A O 1
ATOM 785 N N . GLY A 1 95 ? 10.570 -2.323 -25.742 1.00 89.88 95 GLY A N 1
ATOM 786 C CA . GLY A 1 95 ? 9.495 -2.242 -24.759 1.00 89.88 95 GLY A CA 1
ATOM 787 C C . GLY A 1 95 ? 9.912 -2.706 -23.367 1.00 89.88 95 GLY A C 1
ATOM 788 O O . GLY A 1 95 ? 10.840 -3.505 -23.204 1.00 89.88 95 GLY A O 1
ATOM 789 N N . ILE A 1 96 ? 9.190 -2.206 -22.366 1.00 92.38 96 ILE A N 1
ATOM 790 C CA . ILE A 1 96 ? 9.214 -2.687 -20.983 1.00 92.38 96 ILE A CA 1
ATOM 791 C C . ILE A 1 96 ? 7.814 -3.210 -20.681 1.00 92.38 96 ILE A C 1
ATOM 793 O O . ILE A 1 96 ? 6.824 -2.546 -20.977 1.00 92.38 96 ILE A O 1
ATOM 797 N N . PHE A 1 97 ? 7.739 -4.400 -20.101 1.00 91.81 97 PHE A N 1
ATOM 798 C CA . PHE A 1 97 ? 6.487 -5.101 -19.863 1.00 91.81 97 PHE A CA 1
ATOM 799 C C . PHE A 1 97 ? 6.393 -5.541 -18.410 1.00 91.81 97 PHE A C 1
ATOM 801 O O . PHE A 1 97 ? 7.406 -5.865 -17.778 1.00 91.81 97 PHE A O 1
ATOM 808 N N . THR A 1 98 ? 5.166 -5.570 -17.895 1.00 92.44 98 THR A N 1
ATOM 809 C CA . THR A 1 98 ? 4.890 -5.898 -16.500 1.00 92.44 98 THR A CA 1
ATOM 810 C C . THR A 1 98 ? 3.728 -6.879 -16.354 1.00 92.44 98 THR A C 1
ATOM 812 O O . THR A 1 98 ? 2.839 -6.953 -17.201 1.00 92.44 98 THR A O 1
ATOM 815 N N . GLU A 1 99 ? 3.724 -7.626 -15.253 1.00 90.69 99 GLU A N 1
ATOM 816 C CA . GLU A 1 99 ? 2.618 -8.479 -14.816 1.00 90.69 99 GLU A CA 1
ATOM 817 C C . GLU A 1 99 ? 2.425 -8.293 -13.292 1.00 90.69 99 GLU A C 1
ATOM 819 O O . GLU A 1 99 ? 3.363 -8.589 -12.543 1.00 90.69 99 GLU A O 1
ATOM 824 N N . PRO A 1 100 ? 1.268 -7.783 -12.815 1.00 89.50 100 PRO A N 1
ATOM 825 C CA . PRO A 1 100 ? 0.108 -7.335 -13.596 1.00 89.50 100 PRO A CA 1
ATOM 826 C C . PRO A 1 100 ? 0.451 -6.211 -14.590 1.00 89.50 100 PRO A C 1
ATOM 828 O O . PRO A 1 100 ? 1.459 -5.513 -14.449 1.00 89.50 100 PRO A O 1
ATOM 831 N N . SER A 1 101 ? -0.351 -6.102 -15.653 1.00 88.31 101 SER A N 1
ATOM 832 C CA . SER A 1 101 ? -0.110 -5.132 -16.724 1.00 88.31 101 SER A CA 1
ATOM 833 C C . SER A 1 101 ? -0.289 -3.720 -16.186 1.00 88.31 101 SER A C 1
ATOM 835 O O . SER A 1 101 ? -1.373 -3.363 -15.735 1.00 88.31 101 SER A O 1
ATOM 837 N N . VAL A 1 102 ? 0.768 -2.922 -16.264 1.00 88.94 102 VAL A N 1
ATOM 838 C CA . VAL A 1 102 ? 0.762 -1.509 -15.897 1.00 88.94 102 VAL A CA 1
ATOM 839 C C . VAL A 1 102 ? 0.716 -0.699 -17.180 1.00 88.94 102 VAL A C 1
ATOM 841 O O . VAL A 1 102 ? 1.401 -1.028 -18.151 1.00 88.94 102 VAL A O 1
ATOM 844 N N . GLN A 1 103 ? -0.108 0.345 -17.207 1.00 86.06 103 GLN A N 1
ATOM 845 C CA . GLN A 1 103 ? -0.178 1.228 -18.361 1.00 86.06 103 GLN A CA 1
ATOM 846 C C . GLN A 1 103 ? 1.119 2.039 -18.451 1.00 86.06 103 GLN A C 1
ATOM 848 O O . GLN A 1 103 ? 1.365 2.946 -17.659 1.00 86.06 103 GLN A O 1
ATOM 853 N N . LEU A 1 104 ? 1.966 1.663 -19.405 1.00 87.31 104 LEU A N 1
ATOM 854 C CA . LEU A 1 104 ? 3.236 2.308 -19.694 1.00 87.31 104 LEU A CA 1
ATOM 855 C C . LEU A 1 104 ? 3.220 2.765 -21.154 1.00 87.31 104 LEU A C 1
ATOM 857 O O . LEU A 1 104 ? 3.367 1.945 -22.061 1.00 87.31 104 LEU A O 1
ATOM 861 N N . ASP A 1 105 ? 3.086 4.071 -21.377 1.00 89.25 105 ASP A N 1
ATOM 862 C CA . ASP A 1 105 ? 3.221 4.676 -22.707 1.00 89.25 105 ASP A CA 1
ATOM 863 C C . ASP A 1 105 ? 4.710 4.738 -23.083 1.00 89.25 105 ASP A C 1
ATOM 865 O O . ASP A 1 105 ? 5.374 5.771 -22.982 1.00 89.25 105 ASP A O 1
ATOM 869 N N . PHE A 1 106 ? 5.271 3.576 -23.420 1.00 91.94 106 PHE A N 1
ATOM 870 C CA . PHE A 1 106 ? 6.703 3.419 -23.635 1.00 91.94 106 PHE A CA 1
ATOM 871 C C . PHE A 1 106 ? 7.177 4.153 -24.899 1.00 91.94 106 PHE A C 1
ATOM 873 O O . PHE A 1 106 ? 6.724 3.874 -26.010 1.00 91.94 106 PHE A O 1
ATOM 880 N N . ASP A 1 107 ? 8.179 5.018 -24.731 1.00 90.62 107 ASP A N 1
ATOM 881 C CA . ASP A 1 107 ? 8.961 5.618 -25.809 1.00 90.62 107 ASP A CA 1
ATOM 882 C C . ASP A 1 107 ? 10.446 5.322 -25.580 1.00 90.62 107 ASP A C 1
ATOM 884 O O . ASP A 1 107 ? 11.051 5.698 -24.576 1.00 90.62 107 ASP A O 1
ATOM 888 N N . LYS A 1 108 ? 11.091 4.697 -26.561 1.00 90.00 108 LYS A N 1
ATOM 889 C CA . LYS A 1 108 ? 12.507 4.325 -26.478 1.00 90.00 108 LYS A CA 1
ATOM 890 C C . LYS A 1 108 ? 13.470 5.478 -26.154 1.00 90.00 108 LYS A C 1
ATOM 892 O O . LYS A 1 108 ? 14.583 5.205 -25.706 1.00 90.00 108 LYS A O 1
ATOM 897 N N . ARG A 1 109 ? 13.066 6.735 -26.373 1.00 90.50 109 ARG A N 1
ATOM 898 C CA . ARG A 1 109 ? 13.836 7.959 -26.084 1.00 90.50 109 ARG A CA 1
ATOM 899 C C . ARG A 1 109 ? 13.620 8.503 -24.669 1.00 90.50 109 ARG A C 1
ATOM 901 O O . ARG A 1 109 ? 14.359 9.392 -24.252 1.00 90.50 109 ARG A O 1
ATOM 908 N N . ILE A 1 110 ? 12.628 7.996 -23.941 1.00 92.00 110 ILE A N 1
ATOM 909 C CA . ILE A 1 110 ? 12.356 8.350 -22.548 1.00 92.00 110 ILE A CA 1
ATOM 910 C C . ILE A 1 110 ? 13.054 7.334 -21.644 1.00 92.00 110 ILE A C 1
ATOM 912 O O . ILE A 1 110 ? 12.824 6.130 -21.734 1.00 92.00 110 ILE A O 1
ATOM 916 N N . PHE A 1 111 ? 13.913 7.831 -20.755 1.00 93.12 111 PHE A N 1
ATOM 917 C CA . PHE A 1 111 ? 14.751 7.005 -19.876 1.00 93.12 111 PHE A CA 1
ATOM 918 C C . PHE A 1 111 ? 14.250 6.935 -18.431 1.00 93.12 111 PHE A C 1
ATOM 920 O O . PHE A 1 111 ? 14.874 6.273 -17.606 1.00 93.12 111 PHE A O 1
ATOM 927 N N . SER A 1 112 ? 13.151 7.616 -18.105 1.00 95.25 112 SER A N 1
ATOM 928 C CA . SER A 1 112 ? 12.566 7.625 -16.765 1.00 95.25 112 SER A CA 1
ATOM 929 C C . SER A 1 112 ? 11.051 7.567 -16.858 1.00 95.25 112 SER A C 1
ATOM 931 O O . SER A 1 112 ? 10.440 8.430 -17.482 1.00 95.25 112 SER A O 1
ATOM 933 N N . TYR A 1 113 ? 10.463 6.583 -16.191 1.00 94.56 113 TYR A N 1
ATOM 934 C CA . TYR A 1 113 ? 9.028 6.344 -16.166 1.00 94.56 113 TYR A CA 1
ATOM 935 C C . TYR A 1 113 ? 8.523 6.346 -14.736 1.00 94.56 113 TYR A C 1
ATOM 937 O O . TYR A 1 113 ? 9.135 5.732 -13.865 1.00 94.56 113 TYR A O 1
ATOM 945 N N . ASN A 1 114 ? 7.393 7.008 -14.517 1.00 94.38 114 ASN A N 1
ATOM 946 C CA . ASN A 1 114 ? 6.661 6.959 -13.262 1.00 94.38 114 ASN A CA 1
ATOM 947 C C . ASN A 1 114 ? 5.339 6.260 -13.539 1.00 94.38 114 ASN A C 1
ATOM 949 O O . ASN A 1 114 ? 4.600 6.688 -14.422 1.00 94.38 114 ASN A O 1
ATOM 953 N N . VAL A 1 115 ? 5.063 5.191 -12.806 1.00 93.44 115 VAL A N 1
ATOM 954 C CA . VAL A 1 115 ? 3.827 4.428 -12.944 1.00 93.44 115 VAL A CA 1
ATOM 955 C C . VAL A 1 115 ? 3.248 4.117 -11.575 1.00 93.44 115 VAL A C 1
ATOM 957 O O . VAL A 1 115 ? 3.987 3.958 -10.599 1.00 93.44 115 VAL A O 1
ATOM 960 N N . SER A 1 116 ? 1.926 4.007 -11.525 1.00 91.06 116 SER A N 1
ATOM 961 C CA . SER A 1 116 ? 1.199 3.639 -10.320 1.00 91.06 116 SER A CA 1
ATOM 962 C C . SER A 1 116 ? 0.438 2.337 -10.527 1.00 91.06 116 SER A C 1
ATOM 964 O O . SER A 1 116 ? 0.007 2.023 -11.636 1.00 91.06 116 SER A O 1
ATOM 966 N N . VAL A 1 117 ? 0.344 1.551 -9.461 1.00 91.00 117 VAL A N 1
ATOM 967 C CA . VAL A 1 117 ? -0.416 0.298 -9.406 1.00 91.00 117 VAL A CA 1
ATOM 968 C C . VAL A 1 117 ? -1.394 0.347 -8.244 1.00 91.00 117 VAL A C 1
ATOM 970 O O . VAL A 1 117 ? -1.152 1.081 -7.286 1.00 91.00 117 VAL A O 1
ATOM 973 N N . ASP A 1 118 ? -2.448 -0.468 -8.291 1.00 87.19 118 ASP A N 1
ATOM 974 C CA . ASP A 1 118 ? -3.403 -0.580 -7.186 1.00 87.19 118 ASP A CA 1
ATOM 975 C C . ASP A 1 118 ? -2.698 -0.850 -5.851 1.00 87.19 118 ASP A C 1
ATOM 977 O O . ASP A 1 118 ? -1.666 -1.538 -5.794 1.00 87.19 118 ASP A O 1
ATOM 981 N N . PHE A 1 119 ? -3.286 -0.347 -4.763 1.00 82.88 119 PHE A N 1
ATOM 982 C CA . PHE A 1 119 ? -2.744 -0.531 -3.423 1.00 82.88 119 PHE A CA 1
ATOM 983 C C . PHE A 1 119 ? -2.517 -2.013 -3.110 1.00 82.88 119 PHE A C 1
ATOM 985 O O . PHE A 1 119 ? -1.522 -2.345 -2.488 1.00 82.88 119 PHE A O 1
ATOM 992 N N . GLU A 1 120 ? -3.343 -2.941 -3.568 1.00 80.75 120 GLU A N 1
ATOM 993 C CA . GLU A 1 120 ? -3.238 -4.372 -3.258 1.00 80.75 120 GLU A CA 1
ATOM 994 C C . GLU A 1 120 ? -2.051 -5.052 -3.970 1.00 80.75 120 GLU A C 1
ATOM 996 O O . GLU A 1 120 ? -1.620 -6.145 -3.587 1.00 80.75 120 GLU A O 1
ATOM 1001 N N . THR A 1 121 ? -1.464 -4.400 -4.980 1.00 85.44 121 THR A N 1
ATOM 1002 C CA . THR A 1 121 ? -0.350 -4.948 -5.761 1.00 85.44 121 THR A CA 1
ATOM 1003 C C . THR A 1 121 ? 0.956 -4.886 -4.966 1.00 85.44 121 THR A C 1
ATOM 1005 O O . THR A 1 121 ? 1.648 -3.870 -4.922 1.00 85.44 121 THR A O 1
ATOM 1008 N N . PHE A 1 122 ? 1.335 -6.006 -4.347 1.00 84.88 122 PHE A N 1
ATOM 1009 C CA . PHE A 1 122 ? 2.574 -6.128 -3.565 1.00 84.88 122 PHE A CA 1
ATOM 1010 C C . PHE A 1 122 ? 3.765 -6.667 -4.364 1.00 84.88 122 PHE A C 1
ATOM 1012 O O . PHE A 1 122 ? 4.896 -6.628 -3.879 1.00 84.88 122 PHE A O 1
ATOM 1019 N N . SER A 1 123 ? 3.546 -7.190 -5.571 1.00 88.94 123 SER A N 1
ATOM 1020 C CA . SER A 1 123 ? 4.629 -7.652 -6.432 1.00 88.94 123 SER A CA 1
ATOM 1021 C C . SER A 1 123 ? 4.321 -7.424 -7.900 1.00 88.94 123 SER A C 1
ATOM 1023 O O . SER A 1 123 ? 3.190 -7.634 -8.330 1.00 88.94 123 SER A O 1
ATOM 1025 N N . VAL A 1 124 ? 5.342 -7.037 -8.658 1.00 90.94 124 VAL A N 1
ATOM 1026 C CA . VAL A 1 124 ? 5.266 -6.883 -10.109 1.00 90.94 124 VAL A CA 1
ATOM 1027 C C . VAL A 1 124 ? 6.411 -7.657 -10.732 1.00 90.94 124 VAL A C 1
ATOM 1029 O O . VAL A 1 124 ? 7.574 -7.551 -10.331 1.00 90.94 124 VAL A O 1
ATOM 1032 N N . ARG A 1 125 ? 6.076 -8.461 -11.730 1.00 91.56 125 ARG A N 1
ATOM 1033 C CA . ARG A 1 125 ? 7.048 -9.122 -12.584 1.00 91.56 125 ARG A CA 1
ATOM 1034 C C . ARG A 1 125 ? 7.348 -8.225 -13.767 1.00 91.56 125 ARG A C 1
ATOM 1036 O O . ARG A 1 125 ? 6.426 -7.748 -14.410 1.00 91.56 125 ARG A O 1
ATOM 1043 N N . ILE A 1 126 ? 8.624 -8.014 -14.059 1.00 91.50 126 ILE A N 1
ATOM 1044 C CA . ILE A 1 126 ? 9.076 -7.068 -15.082 1.00 91.50 126 ILE A CA 1
ATOM 1045 C C . ILE A 1 126 ? 10.021 -7.781 -16.028 1.00 91.50 126 ILE A C 1
ATOM 1047 O O . ILE A 1 126 ? 10.849 -8.580 -15.585 1.00 91.50 126 ILE A O 1
ATOM 1051 N N . TRP A 1 127 ? 9.900 -7.491 -17.318 1.00 90.62 127 TRP A N 1
ATOM 1052 C CA . TRP A 1 127 ? 10.878 -7.865 -18.330 1.00 90.62 127 TRP A CA 1
ATOM 1053 C C . TRP A 1 127 ? 11.001 -6.776 -19.386 1.00 90.62 127 TRP A C 1
ATOM 1055 O O . TRP A 1 127 ? 10.126 -5.923 -19.536 1.00 90.62 127 TRP A O 1
ATOM 1065 N N . SER A 1 128 ? 12.107 -6.800 -20.116 1.00 89.69 128 SER A N 1
ATOM 1066 C CA . SER A 1 128 ? 12.360 -5.843 -21.186 1.00 89.69 128 SER A CA 1
ATOM 1067 C C . SER A 1 128 ? 12.807 -6.545 -22.455 1.00 89.69 128 SER A C 1
ATOM 1069 O O . SER A 1 128 ? 13.346 -7.648 -22.406 1.00 89.69 128 SER A O 1
ATOM 1071 N N . VAL A 1 129 ? 12.546 -5.912 -23.592 1.00 88.94 129 VAL A N 1
ATOM 1072 C CA . VAL A 1 129 ? 12.938 -6.422 -24.906 1.00 88.94 129 VAL A CA 1
ATOM 1073 C C . VAL A 1 129 ? 13.818 -5.371 -25.563 1.00 88.94 129 VAL A C 1
ATOM 1075 O O . VAL A 1 129 ? 13.469 -4.191 -25.587 1.00 88.94 129 VAL A O 1
ATOM 1078 N N . ALA A 1 130 ? 14.981 -5.779 -26.067 1.00 89.12 130 ALA A N 1
ATOM 1079 C CA . ALA A 1 130 ? 15.869 -4.888 -26.803 1.00 89.12 130 ALA A CA 1
ATOM 1080 C C . ALA A 1 130 ? 15.352 -4.650 -28.235 1.00 89.12 130 ALA A C 1
ATOM 1082 O O . ALA A 1 130 ? 14.630 -5.469 -28.801 1.00 89.12 130 ALA A O 1
ATOM 1083 N N . GLU A 1 131 ? 15.698 -3.510 -28.839 1.00 86.75 131 GLU A N 1
ATOM 1084 C CA . GLU A 1 131 ? 15.409 -3.249 -30.261 1.00 86.75 131 GLU A CA 1
ATOM 1085 C C . GLU A 1 131 ? 16.384 -4.008 -31.182 1.00 86.75 131 GLU A C 1
ATOM 1087 O O . GLU A 1 131 ? 16.027 -4.404 -32.298 1.00 86.75 131 GLU A O 1
ATOM 1092 N N . GLN A 1 132 ? 17.614 -4.220 -30.711 1.00 85.81 132 GLN A N 1
ATOM 1093 C CA . GLN A 1 132 ? 18.695 -4.844 -31.469 1.00 85.81 132 GLN A CA 1
ATOM 1094 C C . GLN A 1 132 ? 18.868 -6.316 -31.106 1.00 85.81 132 GLN A C 1
ATOM 1096 O O . GLN A 1 132 ? 18.739 -6.689 -29.945 1.00 85.81 132 GLN A O 1
ATOM 1101 N N . CYS A 1 133 ? 19.199 -7.140 -32.103 1.00 83.56 133 CYS A N 1
ATOM 1102 C CA . CYS A 1 133 ? 19.411 -8.576 -31.891 1.00 83.56 133 CYS A CA 1
ATOM 1103 C C . CYS A 1 133 ? 20.657 -8.881 -31.044 1.00 83.56 133 CYS A C 1
ATOM 1105 O O . CYS A 1 133 ? 20.713 -9.919 -30.397 1.00 83.56 133 CYS A O 1
ATOM 1107 N N . ASP A 1 134 ? 21.636 -7.976 -31.063 1.00 86.12 134 ASP A N 1
ATOM 1108 C CA . ASP A 1 134 ? 22.918 -8.119 -30.369 1.00 86.12 134 ASP A CA 1
ATOM 1109 C C . ASP A 1 134 ? 22.899 -7.396 -29.007 1.00 86.12 134 ASP A C 1
ATOM 1111 O O . ASP A 1 134 ? 23.936 -7.026 -28.455 1.00 86.12 134 ASP A O 1
ATOM 1115 N N . SER A 1 135 ? 21.707 -7.126 -28.468 1.00 87.38 135 SER A N 1
ATOM 1116 C CA . SER A 1 135 ? 21.531 -6.412 -27.207 1.00 87.38 135 SER A CA 1
ATOM 1117 C C . SER A 1 135 ? 20.491 -7.066 -26.313 1.00 87.38 135 SER A C 1
ATOM 1119 O O . SER A 1 135 ? 19.515 -7.638 -26.785 1.00 87.38 135 SER A O 1
ATOM 1121 N N . GLU A 1 136 ? 20.668 -6.913 -25.005 1.00 88.44 136 GLU A N 1
ATOM 1122 C CA . GLU A 1 136 ? 19.750 -7.426 -23.991 1.00 88.44 136 GLU A CA 1
ATOM 1123 C C . GLU A 1 136 ? 19.480 -6.370 -22.917 1.00 88.44 136 GLU A C 1
ATOM 1125 O O . GLU A 1 136 ? 20.375 -5.634 -22.505 1.00 88.44 136 GLU A O 1
ATOM 1130 N N . GLY A 1 137 ? 18.235 -6.290 -22.447 1.00 88.62 137 GLY A N 1
ATOM 1131 C CA . GLY A 1 137 ? 17.849 -5.409 -21.348 1.00 88.62 137 GLY A CA 1
ATOM 1132 C C . GLY A 1 137 ? 17.922 -6.137 -20.013 1.00 88.62 137 GLY A C 1
ATOM 1133 O O . GLY A 1 137 ? 17.017 -6.886 -19.654 1.00 88.62 137 GLY A O 1
ATOM 1134 N N . TRP A 1 138 ? 19.001 -5.937 -19.265 1.00 89.56 138 TRP A N 1
ATOM 1135 C CA . TRP A 1 138 ? 19.200 -6.589 -17.973 1.00 89.56 138 TRP A CA 1
ATOM 1136 C C . TRP A 1 138 ? 18.717 -5.711 -16.837 1.00 89.56 138 TRP A C 1
ATOM 1138 O O . TRP A 1 138 ? 18.933 -4.499 -16.832 1.00 89.56 138 TRP A O 1
ATOM 1148 N N . ILE A 1 139 ? 18.146 -6.329 -15.809 1.00 87.69 139 ILE A N 1
ATOM 1149 C CA . ILE A 1 139 ? 17.792 -5.590 -14.603 1.00 87.69 139 ILE A CA 1
ATOM 1150 C C . ILE A 1 139 ? 19.008 -5.514 -13.676 1.00 87.69 139 ILE A C 1
ATOM 1152 O O . ILE A 1 139 ? 19.651 -6.524 -13.364 1.00 87.69 139 ILE A O 1
ATOM 1156 N N . ARG A 1 140 ? 19.361 -4.303 -13.234 1.00 79.06 140 ARG A N 1
ATOM 1157 C CA . ARG A 1 140 ? 20.577 -4.075 -12.447 1.00 79.06 140 ARG A CA 1
ATOM 1158 C C . ARG A 1 140 ? 20.539 -4.859 -11.132 1.00 79.06 140 ARG A C 1
ATOM 1160 O O . ARG A 1 140 ? 19.512 -4.944 -10.466 1.00 79.06 140 ARG A O 1
ATOM 1167 N N . GLY A 1 141 ? 21.681 -5.445 -10.767 1.00 69.38 141 GLY A N 1
ATOM 1168 C CA . GLY A 1 141 ? 21.819 -6.313 -9.589 1.00 69.38 141 GLY A CA 1
ATOM 1169 C C . GLY A 1 141 ? 21.508 -7.791 -9.852 1.00 69.38 141 GLY A C 1
ATOM 1170 O O . GLY A 1 141 ? 21.773 -8.621 -8.991 1.00 69.38 141 GLY A O 1
ATOM 1171 N N . LYS A 1 142 ? 21.010 -8.142 -11.046 1.00 67.50 142 LYS A N 1
ATOM 1172 C CA . LYS A 1 142 ? 20.743 -9.523 -11.465 1.00 67.50 142 LYS A CA 1
ATOM 1173 C C . LYS A 1 142 ? 21.378 -9.780 -12.839 1.00 67.50 142 LYS A C 1
ATOM 1175 O O . LYS A 1 142 ? 20.714 -9.693 -13.867 1.00 67.50 142 LYS A O 1
ATOM 1180 N N . LYS A 1 143 ? 22.694 -10.039 -12.865 1.00 64.81 143 LYS A N 1
ATOM 1181 C CA . LYS A 1 143 ? 23.472 -10.229 -14.109 1.00 64.81 143 LYS A CA 1
ATOM 1182 C C . LYS A 1 143 ? 22.816 -11.294 -15.002 1.00 64.81 143 LYS A C 1
ATOM 1184 O O . LYS A 1 143 ? 22.507 -12.377 -14.515 1.00 64.81 143 LYS A O 1
ATOM 1189 N N . GLY A 1 144 ? 22.596 -10.971 -16.278 1.00 64.56 144 GLY A N 1
ATOM 1190 C CA . GLY A 1 144 ? 21.968 -11.875 -17.250 1.00 64.56 144 GLY A CA 1
ATOM 1191 C C . GLY A 1 144 ? 20.471 -12.134 -17.042 1.00 64.56 144 GLY A C 1
ATOM 1192 O O . GLY A 1 144 ? 19.900 -12.949 -17.758 1.00 64.56 144 GLY A O 1
ATOM 1193 N N . LYS A 1 145 ? 19.806 -11.478 -16.076 1.00 74.88 145 LYS A N 1
ATOM 1194 C CA . LYS A 1 145 ? 18.353 -11.612 -15.899 1.00 74.88 145 LYS A CA 1
ATOM 1195 C C . LYS A 1 145 ? 17.628 -10.498 -16.645 1.00 74.88 145 LYS A C 1
ATOM 1197 O O . LYS A 1 145 ? 17.655 -9.334 -16.243 1.00 74.88 145 LYS A O 1
ATOM 1202 N N . ILE A 1 146 ? 16.935 -10.898 -17.706 1.00 74.06 146 ILE A N 1
ATOM 1203 C CA . ILE A 1 146 ? 16.083 -10.024 -18.525 1.00 74.06 146 ILE A CA 1
ATOM 1204 C C . ILE A 1 146 ? 14.677 -9.890 -17.911 1.00 74.06 146 ILE A C 1
ATOM 1206 O O . ILE A 1 146 ? 13.925 -8.971 -18.233 1.00 74.06 146 ILE A O 1
ATOM 1210 N N . ARG A 1 147 ? 14.342 -10.785 -16.969 1.00 84.25 147 ARG A N 1
ATOM 1211 C CA . ARG A 1 147 ? 13.073 -10.844 -16.238 1.00 84.25 147 ARG A CA 1
ATOM 1212 C C . ARG A 1 147 ? 13.304 -10.981 -14.733 1.00 84.25 147 ARG A C 1
ATOM 1214 O O . ARG A 1 147 ? 14.251 -11.637 -14.299 1.00 84.25 147 ARG A O 1
ATOM 1221 N N . GLY A 1 148 ? 12.421 -10.402 -13.922 1.00 84.56 148 GLY A N 1
ATOM 1222 C CA . GLY A 1 148 ? 12.456 -10.582 -12.472 1.00 84.56 148 GLY A CA 1
ATOM 1223 C C . GLY A 1 148 ? 11.161 -10.194 -11.766 1.00 84.56 148 GLY A C 1
ATOM 1224 O O . GLY A 1 148 ? 10.422 -9.338 -12.241 1.00 84.56 148 GLY A O 1
ATOM 1225 N N . ASN A 1 149 ? 10.911 -10.818 -10.613 1.00 87.00 149 ASN A N 1
ATOM 1226 C CA . ASN A 1 149 ? 9.859 -10.406 -9.681 1.00 87.00 149 ASN A CA 1
ATOM 1227 C C . ASN A 1 149 ? 10.412 -9.350 -8.710 1.00 87.00 149 ASN A C 1
ATOM 1229 O O . ASN A 1 149 ? 11.525 -9.509 -8.188 1.00 87.00 149 ASN A O 1
ATOM 1233 N N . TYR A 1 150 ? 9.631 -8.297 -8.479 1.00 86.44 150 TYR A N 1
ATOM 1234 C CA . TYR A 1 150 ? 9.947 -7.180 -7.591 1.00 86.44 150 TYR A CA 1
ATOM 1235 C C . TYR A 1 150 ? 8.827 -7.014 -6.579 1.00 86.44 150 TYR A C 1
ATOM 1237 O O . TYR A 1 150 ? 7.665 -6.915 -6.959 1.00 86.44 150 TYR A O 1
ATOM 1245 N N . VAL A 1 151 ? 9.182 -6.992 -5.297 1.00 85.69 151 VAL A N 1
ATOM 1246 C CA . VAL A 1 151 ? 8.240 -6.683 -4.217 1.00 85.69 151 VAL A CA 1
ATOM 1247 C C . VAL A 1 151 ? 8.132 -5.167 -4.107 1.00 85.69 151 VAL A C 1
ATOM 1249 O O . VAL A 1 151 ? 9.156 -4.488 -4.030 1.00 85.69 151 VAL A O 1
ATOM 1252 N N . LEU A 1 152 ? 6.907 -4.650 -4.099 1.00 85.62 152 LEU A N 1
ATOM 1253 C CA . LEU A 1 152 ? 6.627 -3.224 -3.999 1.00 85.62 152 LEU A CA 1
ATOM 1254 C C . LEU A 1 152 ? 6.422 -2.815 -2.540 1.00 85.62 152 LEU A C 1
ATOM 1256 O O . LEU A 1 152 ? 5.567 -3.353 -1.831 1.00 85.62 152 LEU A O 1
ATOM 1260 N N . GLY A 1 153 ? 7.220 -1.846 -2.095 1.00 77.62 153 GLY A N 1
ATOM 1261 C CA . GLY A 1 153 ? 7.050 -1.209 -0.791 1.00 77.62 153 GLY A CA 1
ATOM 1262 C C . GLY A 1 153 ? 5.883 -0.217 -0.764 1.00 77.62 153 GLY A C 1
ATOM 1263 O O . GLY A 1 153 ? 5.204 -0.006 -1.763 1.00 77.62 153 GLY A O 1
ATOM 1264 N N . LEU A 1 154 ? 5.666 0.416 0.393 1.00 75.00 154 LEU A N 1
ATOM 1265 C CA . LEU A 1 154 ? 4.767 1.576 0.507 1.00 75.00 154 LEU A CA 1
ATOM 1266 C C . LEU A 1 154 ? 5.376 2.839 -0.122 1.00 75.00 154 LEU A C 1
ATOM 1268 O O . LEU A 1 154 ? 4.656 3.737 -0.540 1.00 75.00 154 LEU A O 1
ATOM 1272 N N . GLN A 1 155 ? 6.705 2.901 -0.185 1.00 79.75 155 GLN A N 1
ATOM 1273 C CA . GLN A 1 155 ? 7.433 3.952 -0.887 1.00 79.75 155 GLN A CA 1
ATOM 1274 C C . GLN A 1 155 ? 7.654 3.571 -2.354 1.00 79.75 155 GLN A C 1
ATOM 1276 O O . GLN A 1 155 ? 7.581 2.398 -2.732 1.00 79.75 155 GLN A O 1
ATOM 1281 N N . THR A 1 156 ? 7.981 4.572 -3.169 1.00 86.06 156 THR A N 1
ATOM 1282 C CA . THR A 1 156 ? 8.336 4.384 -4.576 1.00 86.06 156 THR A CA 1
ATOM 1283 C C . THR A 1 156 ? 9.480 3.384 -4.719 1.00 86.06 156 THR A C 1
ATOM 1285 O O . THR A 1 156 ? 10.575 3.574 -4.188 1.00 86.06 156 THR A O 1
ATOM 1288 N N . THR A 1 157 ? 9.226 2.315 -5.466 1.00 89.44 157 THR A N 1
ATOM 1289 C CA . THR A 1 157 ? 10.223 1.303 -5.803 1.00 89.44 157 THR A CA 1
ATOM 1290 C C . THR A 1 157 ? 10.917 1.711 -7.097 1.00 89.44 157 THR A C 1
ATOM 1292 O O . THR A 1 157 ? 10.268 1.869 -8.128 1.00 89.44 157 THR A O 1
ATOM 1295 N N . VAL A 1 158 ? 12.238 1.887 -7.041 1.00 92.12 158 VAL A N 1
ATOM 1296 C CA . VAL A 1 158 ? 13.055 2.301 -8.190 1.00 92.12 158 VAL A CA 1
ATOM 1297 C C . VAL A 1 158 ? 13.720 1.079 -8.810 1.00 92.12 158 VAL A C 1
ATOM 1299 O O . VAL A 1 158 ? 14.453 0.352 -8.139 1.00 92.12 158 VAL A O 1
ATOM 1302 N N . ILE A 1 159 ? 13.478 0.860 -10.100 1.00 90.81 159 ILE A N 1
ATOM 1303 C CA . ILE A 1 159 ? 13.978 -0.294 -10.846 1.00 90.81 159 ILE A CA 1
ATOM 1304 C C . ILE A 1 159 ? 14.811 0.205 -12.017 1.00 90.81 159 ILE A C 1
ATOM 1306 O O . ILE A 1 159 ? 14.347 0.987 -12.842 1.00 90.81 159 ILE A O 1
ATOM 1310 N N . GLU A 1 160 ? 16.058 -0.252 -12.090 1.00 92.88 160 GLU A N 1
ATOM 1311 C CA . GLU A 1 160 ? 16.993 0.151 -13.136 1.00 92.88 160 GLU A CA 1
ATOM 1312 C C . GLU A 1 160 ? 17.182 -0.976 -14.151 1.00 92.88 160 GLU A C 1
ATOM 1314 O O . GLU A 1 160 ? 17.663 -2.060 -13.810 1.00 92.88 160 GLU A O 1
ATOM 1319 N N . ILE A 1 161 ? 16.841 -0.696 -15.405 1.00 92.62 161 ILE A N 1
ATOM 1320 C CA . ILE A 1 161 ? 17.021 -1.598 -16.541 1.00 92.62 161 ILE A CA 1
ATOM 1321 C C . ILE A 1 161 ? 18.147 -1.035 -17.404 1.00 92.62 161 ILE A C 1
ATOM 1323 O O . ILE A 1 161 ? 18.112 0.122 -17.821 1.00 92.62 161 ILE A O 1
ATOM 1327 N N . VAL A 1 162 ? 19.168 -1.841 -17.659 1.00 91.81 162 VAL A N 1
ATOM 1328 C CA . VAL A 1 162 ? 20.355 -1.451 -18.416 1.00 91.81 162 VAL A CA 1
ATOM 1329 C C . VAL A 1 162 ? 20.440 -2.306 -19.669 1.00 91.81 162 VAL A C 1
ATOM 1331 O O . VAL A 1 162 ? 20.430 -3.531 -19.594 1.00 91.81 162 VAL A O 1
ATOM 1334 N N . VAL A 1 163 ? 20.537 -1.651 -20.820 1.00 91.31 163 VAL A N 1
ATOM 1335 C CA . VAL A 1 163 ? 20.762 -2.305 -22.107 1.00 91.31 163 VAL A CA 1
ATOM 1336 C C . VAL A 1 163 ? 22.245 -2.610 -22.248 1.00 91.31 163 VAL A C 1
ATOM 1338 O O . VAL A 1 163 ? 23.077 -1.701 -22.171 1.00 91.31 163 VAL A O 1
ATOM 1341 N N . PHE A 1 164 ? 22.561 -3.878 -22.467 1.00 88.81 164 PHE A N 1
ATOM 1342 C CA . PHE A 1 164 ? 23.902 -4.372 -22.726 1.00 88.81 164 PHE A CA 1
ATOM 1343 C C . PHE A 1 164 ? 24.039 -4.800 -24.179 1.00 88.81 164 PHE A C 1
ATOM 1345 O O . PHE A 1 164 ? 23.164 -5.477 -24.707 1.00 88.81 164 PHE A O 1
ATOM 1352 N N . ASP A 1 165 ? 25.156 -4.431 -24.797 1.00 86.88 165 ASP A N 1
ATOM 1353 C CA . ASP A 1 165 ? 25.633 -5.036 -26.036 1.00 86.88 165 ASP A CA 1
ATOM 1354 C C . ASP A 1 165 ? 26.323 -6.357 -25.680 1.00 86.88 165 ASP A C 1
ATOM 1356 O O . ASP A 1 165 ? 27.402 -6.360 -25.076 1.00 86.88 165 ASP A O 1
ATOM 1360 N N . VAL A 1 166 ? 25.661 -7.467 -26.010 1.00 86.06 166 VAL A N 1
ATOM 1361 C CA . VAL A 1 166 ? 26.112 -8.828 -25.682 1.00 86.06 166 VAL A CA 1
ATOM 1362 C C . VAL A 1 166 ? 27.018 -9.422 -26.759 1.00 86.06 166 VAL A C 1
ATOM 1364 O O . VAL A 1 166 ? 27.560 -10.506 -26.567 1.00 86.06 166 VAL A O 1
ATOM 1367 N N . SER A 1 167 ? 27.239 -8.713 -27.874 1.00 82.56 167 SER A N 1
ATOM 1368 C CA . SER A 1 167 ? 28.227 -9.125 -28.883 1.00 82.56 167 SER A CA 1
ATOM 1369 C C . SER A 1 167 ? 29.674 -8.935 -28.416 1.00 82.56 167 SER A C 1
ATOM 1371 O O . SER A 1 167 ? 30.598 -9.505 -29.000 1.00 82.56 167 SER A O 1
ATOM 1373 N N . LYS A 1 168 ? 29.878 -8.130 -27.368 1.00 81.88 168 LYS A N 1
ATOM 1374 C CA . LYS A 1 168 ? 31.179 -7.836 -26.764 1.00 81.88 168 LYS A CA 1
ATOM 1375 C C . LYS A 1 168 ? 31.388 -8.680 -25.511 1.00 81.88 168 LYS A C 1
ATOM 1377 O O . LYS A 1 168 ? 30.458 -8.887 -24.737 1.00 81.88 168 LYS A O 1
ATOM 1382 N N . ASP A 1 169 ? 32.630 -9.101 -25.286 1.00 84.62 169 ASP A N 1
ATOM 1383 C CA . ASP A 1 169 ? 33.049 -9.771 -24.054 1.00 84.62 169 ASP A CA 1
ATOM 1384 C C . ASP A 1 169 ? 34.138 -8.933 -23.348 1.00 84.62 169 ASP A C 1
ATOM 1386 O O . ASP A 1 169 ? 35.228 -8.768 -23.906 1.00 84.62 169 ASP A O 1
ATOM 1390 N N . PRO A 1 170 ? 33.863 -8.348 -22.163 1.00 83.62 170 PRO A N 1
ATOM 1391 C CA . PRO A 1 170 ? 32.596 -8.399 -21.428 1.00 83.62 170 PRO A CA 1
ATOM 1392 C C . PRO A 1 170 ? 31.493 -7.528 -22.071 1.00 83.62 170 PRO A C 1
ATOM 1394 O O . PRO A 1 170 ? 31.810 -6.543 -22.747 1.00 83.62 170 PRO A O 1
ATOM 1397 N N . PRO A 1 171 ? 30.202 -7.824 -21.807 1.00 85.31 171 PRO A N 1
ATOM 1398 C CA . PRO A 1 171 ? 29.091 -7.019 -22.308 1.00 85.31 171 PRO A CA 1
ATOM 1399 C C . PRO A 1 171 ? 29.188 -5.555 -21.877 1.00 85.31 171 PRO A C 1
ATOM 1401 O O . PRO A 1 171 ? 29.438 -5.252 -20.706 1.00 85.31 171 PRO A O 1
ATOM 1404 N N . VAL A 1 172 ? 28.961 -4.641 -22.822 1.00 86.31 172 VAL A N 1
ATOM 1405 C CA . VAL A 1 172 ? 29.115 -3.193 -22.607 1.00 86.31 172 VAL A CA 1
ATOM 1406 C C . VAL A 1 172 ? 27.753 -2.550 -22.383 1.00 86.31 172 VAL A C 1
ATOM 1408 O O . VAL A 1 172 ? 26.814 -2.791 -23.139 1.00 86.31 172 VAL A O 1
ATOM 1411 N N . ASN A 1 173 ? 27.631 -1.716 -21.350 1.00 86.50 173 ASN A N 1
ATOM 1412 C CA . ASN A 1 173 ? 26.405 -0.967 -21.101 1.00 86.50 173 ASN A CA 1
ATOM 1413 C C . ASN A 1 173 ? 26.237 0.161 -22.129 1.00 86.50 173 ASN A C 1
ATOM 1415 O O . ASN A 1 173 ? 27.155 0.934 -22.384 1.00 86.50 173 ASN A O 1
ATOM 1419 N N . THR A 1 174 ? 25.039 0.274 -22.694 1.00 85.50 174 THR A N 1
ATOM 1420 C CA . THR A 1 174 ? 24.753 1.270 -23.734 1.00 85.50 174 THR A CA 1
ATOM 1421 C C . THR A 1 174 ? 23.738 2.299 -23.262 1.00 85.50 174 THR A C 1
ATOM 1423 O O . THR A 1 174 ? 23.938 3.497 -23.434 1.00 85.50 174 THR A O 1
ATOM 1426 N N . THR A 1 175 ? 22.634 1.870 -22.651 1.00 90.38 175 THR A N 1
ATOM 1427 C CA . THR A 1 175 ? 21.541 2.772 -22.251 1.00 90.38 175 THR A CA 1
ATOM 1428 C C . THR A 1 175 ? 20.913 2.316 -20.941 1.00 90.38 175 THR A C 1
ATOM 1430 O O . THR A 1 175 ? 20.867 1.123 -20.650 1.00 90.38 175 THR A O 1
ATOM 1433 N N . ARG A 1 176 ? 20.437 3.269 -20.137 1.00 93.19 176 ARG A N 1
ATOM 1434 C CA . ARG A 1 176 ? 19.794 3.032 -18.841 1.00 93.19 176 ARG A CA 1
ATOM 1435 C C . ARG A 1 176 ? 18.368 3.571 -18.861 1.00 93.19 176 ARG A C 1
ATOM 1437 O O . ARG A 1 176 ? 18.163 4.718 -19.237 1.00 93.19 176 ARG A O 1
ATOM 1444 N N . TYR A 1 177 ? 17.431 2.765 -18.378 1.00 94.56 177 TYR A N 1
ATOM 1445 C CA . TYR A 1 177 ? 16.041 3.122 -18.128 1.00 94.56 177 TYR A CA 1
ATOM 1446 C C . TYR A 1 177 ? 15.737 2.980 -16.635 1.00 94.56 177 TYR A C 1
ATOM 1448 O O . TYR A 1 177 ? 16.157 2.015 -15.994 1.00 94.56 177 TYR A O 1
ATOM 1456 N N . ILE A 1 178 ? 15.011 3.946 -16.082 1.00 95.12 178 ILE A N 1
ATOM 1457 C CA . ILE A 1 178 ? 14.570 3.977 -14.690 1.00 95.12 178 ILE A CA 1
ATOM 1458 C C . ILE A 1 178 ? 13.051 3.858 -14.678 1.00 95.12 178 ILE A C 1
ATOM 1460 O O . ILE A 1 178 ? 12.354 4.637 -15.324 1.00 95.12 178 ILE A O 1
ATOM 1464 N N . LEU A 1 179 ? 12.543 2.883 -13.937 1.00 94.44 179 LEU A N 1
ATOM 1465 C CA . LEU A 1 179 ? 11.123 2.685 -13.706 1.00 94.44 179 LEU A CA 1
ATOM 1466 C C . LEU A 1 179 ? 10.837 2.908 -12.222 1.00 94.44 179 LEU A C 1
ATOM 1468 O O . LEU A 1 179 ? 11.268 2.131 -11.371 1.00 94.44 179 LEU A O 1
ATOM 1472 N N . ASN A 1 180 ? 10.120 3.984 -11.927 1.00 94.69 180 ASN A N 1
ATOM 1473 C CA . ASN A 1 180 ? 9.632 4.321 -10.601 1.00 94.69 180 ASN A CA 1
ATOM 1474 C C . ASN A 1 180 ? 8.198 3.807 -10.483 1.00 94.69 180 ASN A C 1
ATOM 1476 O O . ASN A 1 180 ? 7.297 4.323 -11.145 1.00 94.69 180 ASN A O 1
ATOM 1480 N N . ILE A 1 181 ? 7.996 2.786 -9.655 1.00 93.69 181 ILE A N 1
ATOM 1481 C CA . ILE A 1 181 ? 6.682 2.190 -9.409 1.00 93.69 181 ILE A CA 1
ATOM 1482 C C . ILE A 1 181 ? 6.219 2.605 -8.018 1.00 93.69 181 ILE A C 1
ATOM 1484 O O . ILE A 1 181 ? 6.876 2.280 -7.025 1.00 93.69 181 ILE A O 1
ATOM 1488 N N . SER A 1 182 ? 5.094 3.306 -7.936 1.00 91.00 182 SER A N 1
ATOM 1489 C CA . SER A 1 182 ? 4.411 3.601 -6.677 1.00 91.00 182 SER A CA 1
ATOM 1490 C C . SER A 1 182 ? 3.123 2.791 -6.563 1.00 91.00 182 SER A C 1
ATOM 1492 O O . SER A 1 182 ? 2.463 2.495 -7.556 1.00 91.00 182 SER A O 1
ATOM 1494 N N . ARG A 1 183 ? 2.756 2.413 -5.340 1.00 89.56 183 ARG A N 1
ATOM 1495 C CA . ARG A 1 183 ? 1.399 1.937 -5.061 1.00 89.56 183 ARG A CA 1
ATOM 1496 C C . ARG A 1 183 ? 0.509 3.152 -4.859 1.00 89.56 183 ARG A C 1
ATOM 1498 O O . ARG A 1 183 ? 0.918 4.108 -4.197 1.00 89.56 183 ARG A O 1
ATOM 1505 N N . GLU A 1 184 ? -0.684 3.112 -5.427 1.00 85.62 184 GLU A N 1
ATOM 1506 C CA . GLU A 1 184 ? -1.726 4.070 -5.099 1.00 85.62 184 GLU A CA 1
ATOM 1507 C C . GLU A 1 184 ? -2.033 4.001 -3.597 1.00 85.62 184 GLU A C 1
ATOM 1509 O O . GLU A 1 184 ? -1.879 2.942 -2.974 1.00 85.62 184 GLU A O 1
ATOM 1514 N N . PRO A 1 185 ? -2.427 5.121 -2.973 1.00 77.75 185 PRO A N 1
ATOM 1515 C CA . PRO A 1 185 ? -2.874 5.094 -1.592 1.00 77.75 185 PRO A CA 1
ATOM 1516 C C . PRO A 1 185 ? -4.115 4.204 -1.462 1.00 77.75 185 PRO A C 1
ATOM 1518 O O . PRO A 1 185 ? -4.971 4.167 -2.342 1.00 77.75 185 PRO A O 1
ATOM 1521 N N . ARG A 1 186 ? -4.242 3.513 -0.323 1.00 75.50 186 ARG A N 1
ATOM 1522 C CA . ARG A 1 186 ? -5.401 2.649 -0.039 1.00 75.50 186 ARG A CA 1
ATOM 1523 C C . ARG A 1 186 ? -6.731 3.409 -0.051 1.00 75.50 186 ARG A C 1
ATOM 1525 O O . ARG A 1 186 ? -7.773 2.835 -0.334 1.00 75.50 186 ARG A O 1
ATOM 1532 N N . SER A 1 187 ? -6.697 4.690 0.303 1.00 73.38 187 SER A N 1
ATOM 1533 C CA . SER A 1 187 ? -7.855 5.575 0.260 1.00 73.38 187 SER A CA 1
ATOM 1534 C C . SER A 1 187 ? -7.667 6.603 -0.842 1.00 73.38 187 SER A C 1
ATOM 1536 O O . SER A 1 187 ? -6.594 7.200 -0.946 1.00 73.38 187 SER A O 1
ATOM 1538 N N . LEU A 1 188 ? -8.724 6.838 -1.617 1.00 66.06 188 LEU A N 1
ATOM 1539 C CA . LEU A 1 188 ? -8.792 7.978 -2.533 1.00 66.06 188 LEU A CA 1
ATOM 1540 C C . LEU A 1 188 ? -9.089 9.290 -1.794 1.00 66.06 188 LEU A C 1
ATOM 1542 O O . LEU A 1 188 ? -9.000 10.356 -2.392 1.00 66.06 188 LEU A O 1
ATOM 1546 N N . LEU A 1 189 ? -9.462 9.208 -0.515 1.00 62.69 189 LEU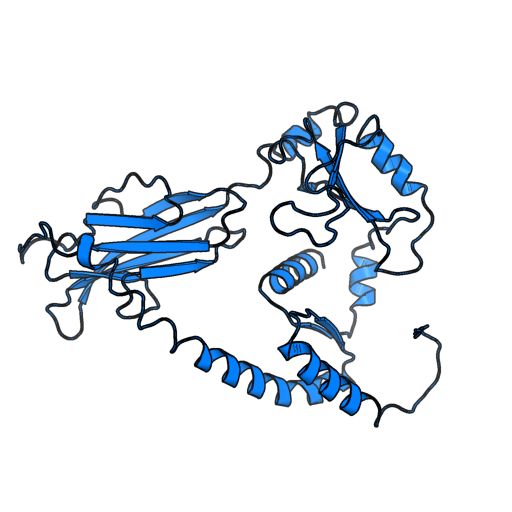 A N 1
ATOM 1547 C CA . LEU A 1 189 ? -9.812 10.353 0.309 1.00 62.69 189 LEU A CA 1
ATOM 1548 C C . LEU A 1 189 ? -8.562 10.836 1.044 1.00 62.69 189 LEU A C 1
ATOM 1550 O O . LEU A 1 189 ? -7.914 10.085 1.782 1.00 62.69 189 LEU A O 1
ATOM 1554 N N . HIS A 1 190 ? -8.214 12.103 0.850 1.00 64.44 190 HIS A N 1
ATOM 1555 C CA . HIS A 1 190 ? -7.112 12.717 1.571 1.00 64.44 190 HIS A CA 1
ATOM 1556 C C . HIS A 1 190 ? -7.523 13.004 3.021 1.00 64.44 190 HIS A C 1
ATOM 1558 O O . HIS A 1 190 ? -8.697 13.154 3.357 1.00 64.44 190 HIS A O 1
ATOM 1564 N N . HIS A 1 191 ? -6.542 13.117 3.920 1.00 60.91 191 HIS A N 1
ATOM 1565 C CA . HIS A 1 191 ? -6.809 13.503 5.311 1.00 60.91 191 HIS A CA 1
ATOM 1566 C C . HIS A 1 191 ? -7.493 14.883 5.412 1.00 60.91 191 HIS A C 1
ATOM 1568 O O . HIS A 1 191 ? -8.227 15.154 6.357 1.00 60.91 191 HIS A O 1
ATOM 1574 N N . GLU A 1 192 ? -7.282 15.754 4.427 1.00 59.25 192 GLU A N 1
ATOM 1575 C CA . GLU A 1 192 ? -7.966 17.047 4.316 1.00 59.25 192 GLU A CA 1
ATOM 1576 C C . GLU A 1 192 ? -9.466 16.877 4.021 1.00 59.25 192 GLU A C 1
ATOM 1578 O O . GLU A 1 192 ? -10.293 17.586 4.598 1.00 59.25 192 GLU A O 1
ATOM 1583 N N . ASP A 1 193 ? -9.839 15.865 3.233 1.00 61.59 193 ASP A N 1
ATOM 1584 C CA . ASP A 1 193 ? -11.239 15.507 2.995 1.00 61.59 193 ASP A CA 1
ATOM 1585 C C . ASP A 1 193 ? -11.894 15.006 4.289 1.00 61.59 193 ASP A C 1
ATOM 1587 O O . ASP A 1 193 ? -13.025 15.362 4.584 1.00 61.59 193 ASP A O 1
ATOM 1591 N N . PHE A 1 194 ? -11.164 14.275 5.141 1.00 62.94 194 PHE A N 1
ATOM 1592 C CA . PHE A 1 194 ? -11.668 13.859 6.460 1.00 62.94 194 PHE A CA 1
ATOM 1593 C C . PHE A 1 194 ? -11.971 15.041 7.392 1.00 62.94 194 PHE A C 1
ATOM 1595 O O . PHE A 1 194 ? -12.881 14.969 8.215 1.00 62.94 194 PHE A O 1
ATOM 1602 N N . GLN A 1 195 ? -11.194 16.125 7.298 1.00 60.69 195 GLN A N 1
ATOM 1603 C CA . GLN A 1 195 ? -11.404 17.327 8.113 1.00 60.69 195 GLN A CA 1
ATOM 1604 C C . GLN A 1 195 ? -12.555 18.198 7.601 1.00 60.69 195 GLN A C 1
ATOM 1606 O O . GLN A 1 195 ? -13.160 18.929 8.387 1.00 60.69 195 GLN A O 1
ATOM 1611 N N . THR A 1 196 ? -12.836 18.150 6.298 1.00 57.91 196 THR A N 1
ATOM 1612 C CA . THR A 1 196 ? -13.944 18.889 5.674 1.00 57.91 196 THR A CA 1
ATOM 1613 C C . THR A 1 196 ? -15.252 18.102 5.697 1.00 57.91 196 THR A C 1
ATOM 1615 O O . THR A 1 196 ? -16.331 18.699 5.749 1.00 57.91 196 THR A O 1
ATOM 1618 N N . GLU A 1 197 ? -15.177 16.772 5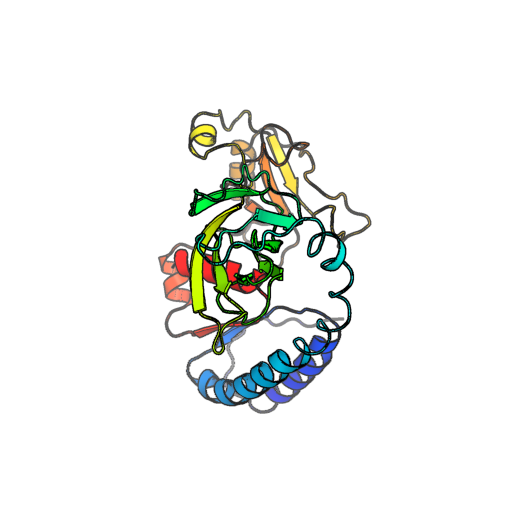.715 1.00 63.41 197 GLU A N 1
ATOM 1619 C CA . GLU A 1 197 ? -16.324 15.913 5.935 1.00 63.41 197 GLU A CA 1
ATOM 1620 C C . GLU A 1 197 ? -16.803 16.000 7.385 1.00 63.41 197 GLU A C 1
ATOM 1622 O O . GLU A 1 197 ? -16.063 15.876 8.361 1.00 63.41 197 GLU A O 1
ATOM 1627 N N . ASP A 1 198 ? -18.107 16.213 7.535 1.00 69.75 198 ASP A N 1
ATOM 1628 C CA . ASP A 1 198 ? -18.759 16.172 8.832 1.00 69.75 198 ASP A CA 1
ATOM 1629 C C . ASP A 1 198 ? -18.637 14.745 9.382 1.00 69.75 198 ASP A C 1
ATOM 1631 O O . ASP A 1 198 ? -19.325 13.837 8.918 1.00 69.75 198 ASP A O 1
ATOM 1635 N N . LEU A 1 199 ? -17.770 14.542 10.380 1.00 69.50 199 LEU A N 1
ATOM 1636 C CA . LEU A 1 199 ? -17.554 13.259 11.068 1.00 69.50 199 LEU A CA 1
ATOM 1637 C C . LEU A 1 199 ? -18.858 12.613 11.571 1.00 69.50 199 LEU A C 1
ATOM 1639 O O . LEU A 1 199 ? -18.883 11.414 11.866 1.00 69.50 199 LEU A O 1
ATOM 1643 N N . ASN A 1 200 ? -19.942 13.392 11.677 1.00 70.44 200 ASN A N 1
ATOM 1644 C CA . ASN A 1 200 ? -21.276 12.898 11.996 1.00 70.44 200 ASN A CA 1
ATOM 1645 C C . ASN A 1 200 ? -21.958 12.144 10.839 1.00 70.44 200 ASN A C 1
ATOM 1647 O O . ASN A 1 200 ? -22.900 11.398 11.087 1.00 70.44 200 ASN A O 1
ATOM 1651 N N . LYS A 1 201 ? -21.501 12.317 9.594 1.00 76.44 201 LYS A N 1
ATOM 1652 C CA . LYS A 1 201 ? -22.030 11.672 8.378 1.00 76.44 201 LYS A CA 1
ATOM 1653 C C . LYS A 1 201 ? -21.280 10.400 7.993 1.00 76.44 201 LYS A C 1
ATOM 1655 O O . LYS A 1 201 ? -21.818 9.587 7.240 1.00 76.44 201 LYS A O 1
ATOM 1660 N N . LEU A 1 202 ? -20.063 10.223 8.506 1.00 85.75 202 LEU A N 1
ATOM 1661 C CA . LEU A 1 202 ? -19.268 9.025 8.265 1.00 85.75 202 LEU A CA 1
ATOM 1662 C C . LEU A 1 202 ? -19.894 7.822 8.952 1.00 85.75 202 LEU A C 1
ATOM 1664 O O . LEU A 1 202 ? -20.118 7.816 10.167 1.00 85.75 202 LEU A O 1
ATOM 1668 N N . LYS A 1 203 ? -20.136 6.780 8.161 1.00 88.31 203 LYS A N 1
ATOM 1669 C CA . LYS A 1 203 ? -20.572 5.485 8.671 1.00 88.31 203 LYS A CA 1
ATOM 1670 C C . LYS A 1 203 ? -19.372 4.770 9.266 1.00 88.31 203 LYS A C 1
ATOM 1672 O O . LYS A 1 203 ? -18.228 4.996 8.874 1.00 88.31 203 LYS A O 1
ATOM 1677 N N . VAL A 1 204 ? -19.653 3.867 10.194 1.00 92.00 204 VAL A N 1
ATOM 1678 C CA . VAL A 1 204 ? -18.631 2.992 10.761 1.00 92.00 204 VAL A CA 1
ATOM 1679 C C . VAL A 1 204 ? -18.765 1.615 10.139 1.00 92.00 204 VAL A C 1
ATOM 1681 O O . VAL A 1 204 ? -19.828 0.991 10.204 1.00 92.00 204 VAL A O 1
ATOM 1684 N N . CYS A 1 205 ? -17.677 1.153 9.542 1.00 93.62 205 CYS A N 1
ATOM 1685 C CA . CYS A 1 205 ? -17.567 -0.171 8.960 1.00 93.62 205 CYS A CA 1
ATOM 1686 C C . CYS A 1 205 ? -16.623 -1.016 9.817 1.00 93.62 205 CYS A C 1
ATOM 1688 O O . CYS A 1 205 ? -15.653 -0.509 10.375 1.00 93.62 205 CYS A O 1
ATOM 1690 N N . MET A 1 206 ? -16.923 -2.300 9.948 1.00 93.88 206 MET A N 1
ATOM 1691 C CA . MET A 1 206 ? -16.149 -3.251 10.729 1.00 93.88 206 MET A CA 1
ATOM 1692 C C . MET A 1 206 ? -15.465 -4.244 9.795 1.00 93.88 206 MET A C 1
ATOM 1694 O O . MET A 1 206 ? -16.142 -4.929 9.035 1.00 93.88 206 MET A O 1
ATOM 1698 N N . LEU A 1 207 ? -14.142 -4.361 9.876 1.00 93.44 207 LEU A N 1
ATOM 1699 C CA . LEU A 1 207 ? -13.371 -5.387 9.180 1.00 93.44 207 LEU A CA 1
ATOM 1700 C C . LEU A 1 207 ? -12.873 -6.424 10.190 1.00 93.44 207 LEU A C 1
ATOM 1702 O O . LEU A 1 207 ? -11.988 -6.162 11.007 1.00 93.44 207 LEU A O 1
ATOM 1706 N N . ARG A 1 208 ? -13.462 -7.618 10.121 1.00 90.88 208 ARG A N 1
ATOM 1707 C CA . ARG A 1 208 ? -13.099 -8.777 10.950 1.00 90.88 208 ARG A CA 1
ATOM 1708 C C . ARG A 1 208 ? -11.978 -9.601 10.313 1.00 90.88 208 ARG A C 1
ATOM 1710 O O . ARG A 1 208 ? -11.059 -10.027 11.004 1.00 90.88 208 ARG A O 1
ATOM 1717 N N . GLN A 1 209 ? -12.073 -9.815 9.003 1.00 90.06 209 GLN A N 1
ATOM 1718 C CA . GLN A 1 209 ? -11.108 -10.549 8.186 1.00 90.06 209 GLN A CA 1
ATOM 1719 C C . GLN A 1 209 ? -11.252 -10.146 6.714 1.00 90.06 209 GLN A C 1
ATOM 1721 O O . GLN A 1 209 ? -12.341 -9.758 6.282 1.00 90.06 209 GLN A O 1
ATOM 1726 N N . ASP A 1 210 ? -10.179 -10.288 5.944 1.00 88.38 210 ASP A N 1
ATOM 1727 C CA . ASP A 1 210 ? -10.198 -10.088 4.495 1.00 88.38 210 ASP A CA 1
ATOM 1728 C C . ASP A 1 210 ? -10.841 -11.277 3.765 1.00 88.38 210 ASP A C 1
ATOM 1730 O O . ASP A 1 210 ? -10.809 -12.417 4.235 1.00 88.38 210 ASP A O 1
ATOM 1734 N N . CYS A 1 211 ? -11.428 -11.016 2.595 1.00 88.94 211 CYS A N 1
ATOM 1735 C CA . CYS A 1 211 ? -12.101 -12.049 1.802 1.00 88.94 211 CYS A CA 1
ATOM 1736 C C . CYS A 1 211 ? -11.141 -12.961 1.028 1.00 88.94 211 CYS A C 1
ATOM 1738 O O . CYS A 1 211 ? -11.493 -14.105 0.749 1.00 88.94 211 CYS A O 1
ATOM 1740 N N . ASP A 1 212 ? -9.922 -12.502 0.735 1.00 84.38 212 ASP A N 1
ATOM 1741 C CA . ASP A 1 212 ? -8.939 -13.285 -0.025 1.00 84.38 212 ASP A CA 1
ATOM 1742 C C . ASP A 1 212 ? -8.402 -14.487 0.761 1.00 84.38 212 ASP A C 1
ATOM 1744 O O . ASP A 1 212 ? -7.933 -15.470 0.180 1.00 84.38 212 ASP A O 1
ATOM 1748 N N . ARG A 1 213 ? -8.438 -14.410 2.099 1.00 82.62 213 ARG A N 1
ATOM 1749 C CA . ARG A 1 213 ? -7.953 -15.457 3.004 1.00 82.62 213 ARG A CA 1
ATOM 1750 C C . ARG A 1 213 ? -8.811 -15.531 4.260 1.00 82.62 213 ARG A C 1
ATOM 1752 O O . ARG A 1 213 ? -8.524 -14.884 5.265 1.00 82.62 213 ARG A O 1
ATOM 1759 N N . LEU A 1 214 ? -9.829 -16.383 4.211 1.00 87.19 214 LEU A N 1
ATOM 1760 C CA . LEU A 1 214 ? -10.711 -16.629 5.348 1.00 87.19 214 LEU A CA 1
ATOM 1761 C C . LEU A 1 214 ? -9.972 -17.392 6.453 1.00 87.19 214 LEU A C 1
ATOM 1763 O O . LEU A 1 214 ? -9.583 -18.547 6.277 1.00 87.19 214 LEU A O 1
ATOM 1767 N N . ILE A 1 215 ? -9.812 -16.745 7.607 1.00 87.00 215 ILE A N 1
ATOM 1768 C CA . ILE A 1 215 ? -9.302 -17.365 8.838 1.00 87.00 215 ILE A CA 1
ATOM 1769 C C . ILE A 1 215 ? -10.464 -17.998 9.611 1.00 87.00 215 ILE A C 1
ATOM 1771 O O . ILE A 1 215 ? -10.319 -19.079 10.183 1.00 87.00 215 ILE A O 1
ATOM 1775 N N . TYR A 1 216 ? -11.629 -17.346 9.590 1.00 89.00 216 TYR A N 1
ATOM 1776 C CA . TYR A 1 216 ? -12.858 -17.786 10.240 1.00 89.00 216 TYR A CA 1
ATOM 1777 C C . TYR A 1 216 ? -13.933 -18.046 9.173 1.00 89.00 216 TYR A C 1
ATOM 1779 O O . TYR A 1 216 ? -14.669 -17.129 8.813 1.00 89.00 216 TYR A O 1
ATOM 1787 N N . PRO A 1 217 ? -14.068 -19.285 8.658 1.00 87.94 217 PRO A N 1
ATOM 1788 C CA . PRO A 1 217 ? -14.936 -19.583 7.511 1.00 87.94 217 PRO A CA 1
ATOM 1789 C C . PRO A 1 217 ? -16.419 -19.264 7.729 1.00 87.94 217 PRO A C 1
ATOM 1791 O O . PRO A 1 217 ? -17.150 -19.030 6.774 1.00 87.94 217 PRO A O 1
ATOM 1794 N N . ASN A 1 218 ? -16.859 -19.275 8.989 1.00 91.44 218 ASN A N 1
ATOM 1795 C CA . ASN A 1 218 ? -18.251 -19.040 9.374 1.00 91.44 218 ASN A CA 1
ATOM 1796 C C . ASN A 1 218 ? -18.540 -17.574 9.727 1.00 91.44 218 ASN A C 1
ATOM 1798 O O . ASN A 1 218 ? -19.672 -17.245 10.072 1.00 91.44 218 ASN A O 1
ATOM 1802 N N . GLU A 1 219 ? -17.529 -16.705 9.702 1.00 89.06 219 GLU A N 1
ATOM 1803 C CA . GLU A 1 219 ? -17.696 -15.276 9.949 1.00 89.06 219 GLU A CA 1
ATOM 1804 C C . GLU A 1 219 ? -17.685 -14.509 8.618 1.00 89.06 219 GLU A C 1
ATOM 1806 O O . GLU A 1 219 ? -17.018 -14.927 7.669 1.00 89.06 219 GLU A O 1
ATOM 1811 N N . PRO A 1 220 ? -18.402 -13.377 8.520 1.00 90.75 220 PRO A N 1
ATOM 1812 C CA . PRO A 1 220 ? -18.362 -12.556 7.318 1.00 90.75 220 PRO A CA 1
ATOM 1813 C C . PRO A 1 220 ? -16.946 -12.013 7.070 1.00 90.75 220 PRO A C 1
ATOM 1815 O O . PRO A 1 220 ? -16.182 -11.767 8.007 1.00 90.75 220 PRO A O 1
ATOM 1818 N N . CYS A 1 221 ? -16.604 -11.820 5.798 1.00 92.38 221 CYS A N 1
ATOM 1819 C CA . CYS A 1 221 ? -15.356 -11.196 5.366 1.00 92.38 221 CYS A CA 1
ATOM 1820 C C . CYS A 1 221 ? -15.613 -9.810 4.768 1.00 92.38 221 CYS A C 1
ATOM 1822 O O . CYS A 1 221 ? -16.746 -9.475 4.416 1.00 92.38 221 CYS A O 1
ATOM 1824 N N . GLY A 1 222 ? -14.561 -9.004 4.652 1.00 92.25 222 GLY A N 1
ATOM 1825 C CA . GLY A 1 222 ? -14.651 -7.645 4.128 1.00 92.25 222 GLY A CA 1
ATOM 1826 C C . GLY A 1 222 ? -15.325 -6.678 5.102 1.00 92.25 222 GLY A C 1
ATOM 1827 O O . GLY A 1 222 ? -15.631 -7.013 6.250 1.00 92.25 222 GLY A O 1
ATOM 1828 N N . LEU A 1 223 ? -15.530 -5.446 4.641 1.00 93.31 223 LEU A N 1
ATOM 1829 C CA . LEU A 1 223 ? -16.118 -4.377 5.440 1.00 93.31 223 LEU A CA 1
ATOM 1830 C C . LEU A 1 223 ? -17.614 -4.622 5.671 1.00 93.31 223 LEU A C 1
ATOM 1832 O O . LEU A 1 223 ? -18.418 -4.674 4.745 1.00 93.31 223 LEU A O 1
ATOM 1836 N N . GLN A 1 224 ? -17.992 -4.738 6.939 1.00 93.38 224 GLN A N 1
ATOM 1837 C CA . GLN A 1 224 ? -19.366 -4.948 7.379 1.00 93.38 224 GLN A CA 1
ATOM 1838 C C . GLN A 1 224 ? -19.952 -3.650 7.922 1.00 93.38 224 GLN A C 1
ATOM 1840 O O . GLN A 1 224 ? -19.332 -2.963 8.735 1.00 93.38 224 GLN A O 1
ATOM 1845 N N . ARG A 1 225 ? -21.171 -3.302 7.508 1.00 89.56 225 ARG A N 1
ATOM 1846 C CA . ARG A 1 225 ? -21.847 -2.106 8.018 1.00 89.56 225 ARG A CA 1
ATOM 1847 C C . ARG A 1 225 ? -22.252 -2.304 9.477 1.00 89.56 225 ARG A C 1
ATOM 1849 O O . ARG A 1 225 ? -22.970 -3.247 9.797 1.00 89.56 225 ARG A O 1
ATOM 1856 N N . MET A 1 226 ? -21.851 -1.375 10.341 1.00 84.06 226 MET A N 1
ATOM 1857 C CA . MET A 1 226 ? -22.263 -1.374 11.744 1.00 84.06 226 MET A CA 1
ATOM 1858 C C . MET A 1 226 ? -23.516 -0.524 11.962 1.00 84.06 226 MET A C 1
ATOM 1860 O O . MET A 1 226 ? -23.812 0.396 11.200 1.00 84.06 226 MET A O 1
ATOM 1864 N N . GLY A 1 227 ? -24.229 -0.804 13.055 1.00 75.88 227 GLY A N 1
ATOM 1865 C CA . GLY A 1 227 ? -25.374 -0.009 13.517 1.00 75.88 227 GLY A CA 1
ATOM 1866 C C . GLY A 1 227 ? -24.999 1.305 14.214 1.00 75.88 227 GLY A C 1
ATOM 1867 O O . GLY A 1 227 ? -25.856 1.910 14.850 1.00 75.88 227 GLY A O 1
ATOM 1868 N N . TYR A 1 228 ? -23.735 1.736 14.153 1.00 74.69 228 TYR A N 1
ATOM 1869 C CA . TYR A 1 228 ? -23.318 3.015 14.725 1.00 74.69 228 TYR A CA 1
ATOM 1870 C C . TYR A 1 228 ? -23.700 4.176 13.806 1.00 74.69 228 TYR A C 1
ATOM 1872 O O . TYR A 1 228 ? -23.504 4.117 12.593 1.00 74.69 228 TYR A O 1
ATOM 1880 N N . ASN A 1 229 ? -24.212 5.249 14.411 1.00 72.50 229 ASN A N 1
ATOM 1881 C CA . ASN A 1 229 ? -24.762 6.389 13.678 1.00 72.50 229 ASN A CA 1
ATOM 1882 C C . ASN A 1 229 ? -23.684 7.326 13.120 1.00 72.50 229 ASN A C 1
ATOM 1884 O O . ASN A 1 229 ? -23.925 7.969 12.105 1.00 72.50 229 ASN A O 1
ATOM 1888 N N . SER A 1 230 ? -22.521 7.415 13.775 1.00 86.44 230 SER A N 1
ATOM 1889 C CA . SER A 1 230 ? -21.406 8.241 13.312 1.00 86.44 230 SER A CA 1
ATOM 1890 C C . SER A 1 230 ? -20.062 7.802 13.879 1.00 86.44 230 SER A C 1
ATOM 1892 O O . SER A 1 230 ? -19.984 7.229 14.973 1.00 86.44 230 SER A O 1
ATOM 1894 N N . TRP A 1 231 ? -18.987 8.155 13.171 1.00 88.50 231 TRP A N 1
ATOM 1895 C CA . TRP A 1 231 ? -17.621 7.937 13.642 1.00 88.50 231 TRP A CA 1
ATOM 1896 C C . TRP A 1 231 ? -17.339 8.632 14.980 1.00 88.50 231 TRP A C 1
ATOM 1898 O O . TRP A 1 231 ? -16.724 8.052 15.878 1.00 88.50 231 TRP A O 1
ATOM 1908 N N . GLN A 1 232 ? -17.837 9.858 15.162 1.00 85.06 232 GLN A N 1
ATOM 1909 C CA . GLN A 1 232 ? -17.633 10.609 16.401 1.00 85.06 232 GLN A CA 1
ATOM 1910 C C . GLN A 1 232 ? -18.309 9.936 17.606 1.00 85.06 232 GLN A C 1
ATOM 1912 O O . GLN A 1 232 ? -17.702 9.825 18.676 1.00 85.06 232 GLN A O 1
ATOM 1917 N N . SER A 1 233 ? -19.541 9.445 17.440 1.00 85.44 233 SER A N 1
ATOM 1918 C CA . SER A 1 233 ? -20.244 8.700 18.489 1.00 85.44 233 SER A CA 1
ATOM 1919 C C . SER A 1 233 ? -19.521 7.402 18.838 1.00 85.44 233 SER A C 1
ATOM 1921 O O . SER A 1 233 ? -19.395 7.083 20.020 1.00 85.44 233 SER A O 1
ATOM 1923 N N . THR A 1 234 ? -18.981 6.692 17.845 1.00 88.38 234 THR A N 1
ATOM 1924 C CA . THR A 1 234 ? -18.181 5.483 18.075 1.00 88.38 234 THR A CA 1
ATOM 1925 C C . THR A 1 234 ? -16.912 5.783 18.863 1.00 88.38 234 THR A C 1
ATOM 1927 O O . THR A 1 234 ? -16.666 5.114 19.862 1.00 88.38 234 THR A O 1
ATOM 1930 N N . LYS A 1 235 ? -16.147 6.826 18.510 1.00 86.62 235 LYS A N 1
ATOM 1931 C CA . LYS A 1 235 ? -14.948 7.215 19.277 1.00 86.62 235 LYS A CA 1
ATOM 1932 C C . LYS A 1 235 ? -15.268 7.520 20.741 1.00 86.62 235 LYS A C 1
ATOM 1934 O O . LYS A 1 235 ? -14.513 7.135 21.630 1.00 86.62 235 LYS A O 1
ATOM 1939 N N . ASN A 1 236 ? -16.386 8.193 21.004 1.00 85.75 236 ASN A N 1
ATOM 1940 C CA . ASN A 1 236 ? -16.824 8.471 22.372 1.00 85.75 236 ASN A CA 1
ATOM 1941 C C . ASN A 1 236 ? -17.268 7.200 23.106 1.00 85.75 236 ASN A C 1
ATOM 1943 O O . ASN A 1 236 ? -16.956 7.042 24.281 1.00 85.75 236 ASN A O 1
ATOM 1947 N N . HIS A 1 237 ? -17.958 6.287 22.421 1.00 85.69 237 HIS A N 1
ATOM 1948 C CA . HIS A 1 237 ? -18.371 5.009 22.994 1.00 85.69 237 HIS A CA 1
ATOM 1949 C C . HIS A 1 237 ? -17.163 4.145 23.380 1.00 85.69 237 HIS A C 1
ATOM 1951 O O . HIS A 1 237 ? -17.103 3.656 24.503 1.00 85.69 237 HIS A O 1
ATOM 1957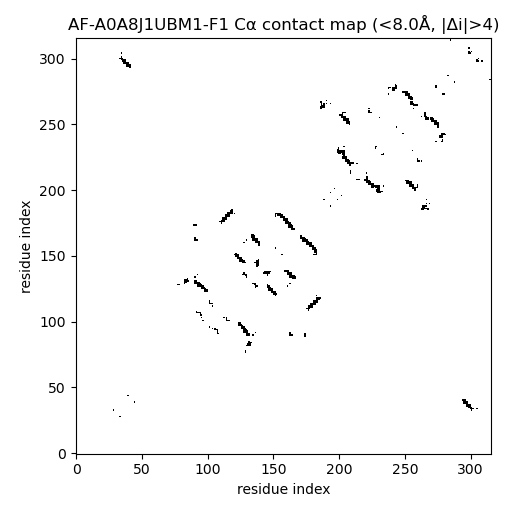 N N . VAL A 1 238 ? -16.169 4.045 22.493 1.00 87.31 238 VAL A N 1
ATOM 1958 C CA . VAL A 1 238 ? -14.917 3.306 22.719 1.00 87.31 238 VAL A CA 1
ATOM 1959 C C . VAL A 1 238 ? -14.167 3.810 23.954 1.00 87.31 238 VAL A C 1
ATOM 1961 O O . VAL A 1 238 ? -13.681 3.009 24.744 1.00 87.31 238 VAL A O 1
ATOM 1964 N N . LYS A 1 239 ? -14.127 5.129 24.177 1.00 84.94 239 LYS A N 1
ATOM 1965 C CA . LYS A 1 239 ? -13.467 5.726 25.352 1.00 84.94 239 LYS A CA 1
ATOM 1966 C C . LYS A 1 239 ? -14.110 5.359 26.693 1.00 84.94 239 LYS A C 1
ATOM 1968 O O . LYS A 1 239 ? -13.464 5.538 27.718 1.00 84.94 239 LYS A O 1
ATOM 1973 N N . ASN A 1 240 ? -15.357 4.890 26.694 1.00 87.44 240 ASN A N 1
ATOM 1974 C CA . ASN A 1 240 ? -16.081 4.535 27.916 1.00 87.44 240 ASN A CA 1
ATOM 1975 C C . ASN A 1 240 ? -15.889 3.068 28.326 1.00 87.44 240 ASN A C 1
ATOM 1977 O O . ASN A 1 240 ? -16.413 2.657 29.362 1.00 87.44 240 ASN A O 1
ATOM 1981 N N . PHE A 1 241 ? -15.187 2.267 27.522 1.00 89.38 241 PHE A N 1
ATOM 1982 C CA . PHE A 1 241 ? -14.870 0.896 27.894 1.00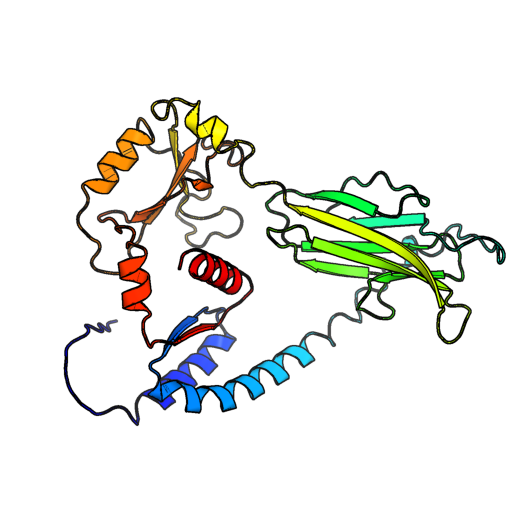 89.38 241 PHE A CA 1
ATOM 1983 C C . PHE A 1 241 ? -13.813 0.853 28.997 1.00 89.38 241 PHE A C 1
ATOM 1985 O O . PHE A 1 241 ? -12.970 1.738 29.121 1.00 89.38 241 PHE A O 1
ATOM 1992 N N . ALA A 1 242 ? -13.861 -0.209 29.801 1.00 92.12 242 ALA A N 1
ATOM 1993 C CA . ALA A 1 242 ? -12.794 -0.504 30.743 1.00 92.12 242 ALA A CA 1
ATOM 1994 C C . ALA A 1 242 ? -11.508 -0.906 30.003 1.00 92.12 242 ALA A C 1
ATOM 1996 O O . ALA A 1 242 ? -11.551 -1.414 28.876 1.00 92.12 242 ALA A O 1
ATOM 1997 N N . ASP A 1 243 ? -10.373 -0.732 30.675 1.00 91.44 243 ASP A N 1
ATOM 1998 C CA . ASP A 1 243 ? -9.076 -1.189 30.187 1.00 91.44 243 ASP A CA 1
ATOM 1999 C C . ASP A 1 243 ? -9.065 -2.699 29.934 1.00 91.44 243 ASP A C 1
ATOM 2001 O O . ASP A 1 243 ? -9.529 -3.502 30.751 1.00 91.44 243 ASP A O 1
ATOM 2005 N N . CYS A 1 244 ? -8.487 -3.100 28.803 1.00 91.88 244 CYS A N 1
ATOM 2006 C CA . CYS A 1 244 ? -8.244 -4.509 28.523 1.00 91.88 244 CYS A CA 1
ATOM 2007 C C . CYS A 1 244 ? -7.206 -5.098 29.491 1.00 91.88 244 CYS A C 1
ATOM 2009 O O . CYS A 1 244 ? -6.161 -4.504 29.753 1.00 91.88 244 CYS A O 1
ATOM 2011 N N . LEU A 1 245 ? -7.460 -6.319 29.972 1.00 89.19 245 LEU A N 1
ATOM 2012 C CA . LEU A 1 245 ? -6.551 -7.036 30.878 1.00 89.19 245 LEU A CA 1
ATOM 2013 C C . LEU A 1 245 ? -5.373 -7.698 30.147 1.00 89.19 245 LEU A C 1
ATOM 2015 O O . LEU A 1 245 ? -4.372 -8.049 30.774 1.00 89.19 245 LEU A O 1
ATOM 2019 N N . SER A 1 246 ? -5.503 -7.908 28.835 1.00 87.50 246 SER A N 1
ATOM 2020 C CA . SER A 1 246 ? -4.515 -8.578 27.992 1.00 87.50 246 SER A CA 1
ATOM 2021 C C . SER A 1 246 ? -4.354 -7.871 26.645 1.00 87.50 246 SER A C 1
ATOM 2023 O O . SER A 1 246 ? -5.219 -7.104 26.231 1.00 87.50 246 SER A O 1
ATOM 2025 N N . GLY A 1 247 ? -3.244 -8.124 25.946 1.00 83.56 247 GLY A N 1
ATOM 2026 C CA . GLY A 1 247 ? -2.941 -7.530 24.634 1.00 83.56 247 GLY A CA 1
ATOM 2027 C C . GLY A 1 247 ? -3.488 -8.303 23.428 1.00 83.56 247 GLY A C 1
ATOM 2028 O O . GLY A 1 247 ? -3.140 -7.973 22.301 1.00 83.56 247 GLY A O 1
ATOM 2029 N N . ASN A 1 248 ? -4.277 -9.358 23.646 1.00 85.56 248 ASN A N 1
ATOM 2030 C CA . ASN A 1 248 ? -4.748 -10.266 22.595 1.00 85.56 248 ASN A CA 1
ATOM 2031 C C . ASN A 1 248 ? -6.268 -10.474 22.634 1.00 85.56 248 ASN A C 1
ATOM 2033 O O . ASN A 1 248 ? -6.761 -11.551 22.292 1.00 85.56 248 ASN A O 1
ATOM 2037 N N . GLU A 1 249 ? -7.003 -9.458 23.082 1.00 91.44 249 GLU A N 1
ATOM 2038 C CA . GLU A 1 249 ? -8.458 -9.515 23.163 1.00 91.44 249 GLU A CA 1
ATOM 2039 C C . GLU A 1 249 ? -9.077 -9.580 21.756 1.00 91.44 249 GLU A C 1
ATOM 2041 O O . GLU A 1 249 ? -8.638 -8.859 20.849 1.00 91.44 249 GLU A O 1
ATOM 2046 N N . PRO A 1 250 ? -10.099 -10.431 21.542 1.00 90.38 250 PRO A N 1
ATOM 2047 C CA . PRO A 1 250 ? -10.763 -10.534 20.254 1.00 90.38 250 PRO A CA 1
ATOM 2048 C C . PRO A 1 250 ? -11.513 -9.239 19.937 1.00 90.38 250 PRO A C 1
ATOM 2050 O O . PRO A 1 250 ? -12.153 -8.633 20.800 1.00 90.38 250 PRO A O 1
ATOM 2053 N N . GLY A 1 251 ? -11.472 -8.847 18.670 1.00 91.25 251 GLY A N 1
ATOM 2054 C CA . GLY A 1 251 ? -12.034 -7.589 18.208 1.00 91.25 251 GLY A CA 1
ATOM 2055 C C . GLY A 1 251 ? -12.178 -7.551 16.698 1.00 91.25 251 GLY A C 1
ATOM 2056 O O . GLY A 1 251 ? -12.212 -8.591 16.032 1.00 91.25 251 GLY A O 1
ATOM 2057 N N . ALA A 1 252 ? -12.286 -6.341 16.177 1.00 92.44 252 ALA A N 1
ATOM 2058 C CA . ALA A 1 252 ? -12.262 -6.066 14.753 1.00 92.44 252 ALA A CA 1
ATOM 2059 C C . ALA A 1 252 ? -11.712 -4.658 14.509 1.00 92.44 252 ALA A C 1
ATOM 2061 O O . ALA A 1 252 ? -11.703 -3.810 15.406 1.00 92.44 252 ALA A O 1
ATOM 2062 N N . TRP A 1 253 ? -11.280 -4.398 13.279 1.00 93.12 253 TRP A N 1
ATOM 2063 C CA . TRP A 1 253 ? -10.965 -3.042 12.851 1.00 93.12 253 TRP A CA 1
ATOM 2064 C C . TRP A 1 253 ? -12.256 -2.263 12.637 1.00 93.12 253 TRP A C 1
ATOM 2066 O O . TRP A 1 253 ? -13.145 -2.727 11.928 1.00 93.12 253 TRP A O 1
ATOM 2076 N N . LEU A 1 254 ? -12.357 -1.079 13.230 1.00 93.25 254 LEU A N 1
ATOM 2077 C CA . LEU A 1 254 ? -13.394 -0.104 12.925 1.00 93.25 254 LEU A CA 1
ATOM 2078 C C . LEU A 1 254 ? -12.802 0.960 12.012 1.00 93.25 254 LEU A C 1
ATOM 2080 O O . LEU A 1 254 ? -11.770 1.548 12.336 1.00 93.25 254 LEU A O 1
ATOM 2084 N N . VAL A 1 255 ? -13.464 1.202 10.887 1.00 92.62 255 VAL A N 1
ATOM 2085 C CA . VAL A 1 255 ? -12.993 2.094 9.831 1.00 92.62 255 VAL A CA 1
ATOM 2086 C C . VAL A 1 255 ? -14.099 3.100 9.502 1.00 92.62 255 VAL A C 1
ATOM 2088 O O . VAL A 1 255 ? -15.234 2.686 9.237 1.00 92.62 255 VAL A O 1
ATOM 2091 N N . PRO A 1 256 ? -13.817 4.411 9.536 1.00 91.81 256 PRO A N 1
ATOM 2092 C CA . PRO A 1 256 ? -14.760 5.414 9.065 1.00 91.81 256 PRO A CA 1
ATOM 2093 C C . PRO A 1 256 ? -14.832 5.394 7.539 1.00 91.81 256 PRO A C 1
ATOM 2095 O O . PRO A 1 256 ? -13.804 5.489 6.873 1.00 91.81 256 PRO A O 1
ATOM 2098 N N . CYS A 1 257 ? -16.037 5.301 6.979 1.00 89.31 257 CYS A N 1
ATOM 2099 C CA . CYS A 1 257 ? -16.232 5.269 5.531 1.00 89.31 257 CYS A CA 1
ATOM 2100 C C . CYS A 1 257 ? -17.487 6.029 5.096 1.00 89.31 257 CYS A C 1
ATOM 2102 O O . CYS A 1 257 ? -18.478 6.123 5.828 1.00 89.31 257 CYS A O 1
ATOM 2104 N N . ILE A 1 258 ? -17.477 6.494 3.849 1.00 87.25 258 ILE A N 1
ATOM 2105 C CA . ILE A 1 258 ? -18.675 7.015 3.172 1.00 87.25 258 ILE A CA 1
ATOM 2106 C C . ILE A 1 258 ? -19.607 5.844 2.798 1.00 87.25 258 ILE A C 1
ATOM 2108 O O . ILE A 1 258 ? -20.837 5.892 2.978 1.00 87.25 258 ILE A O 1
ATOM 2112 N N . ASP A 1 259 ? -19.007 4.750 2.327 1.00 86.94 259 ASP A N 1
ATOM 2113 C CA . ASP A 1 259 ? -19.670 3.505 1.951 1.00 86.94 259 ASP A CA 1
ATOM 2114 C C . ASP A 1 259 ? -18.849 2.302 2.435 1.00 86.94 259 ASP A C 1
ATOM 2116 O O . ASP A 1 259 ? -17.642 2.264 2.239 1.00 86.94 259 ASP A O 1
ATOM 2120 N N . CYS A 1 260 ? -19.499 1.319 3.065 1.00 90.31 260 CYS A N 1
ATOM 2121 C CA . CYS A 1 260 ? -18.826 0.093 3.504 1.00 90.31 260 CYS A CA 1
ATOM 2122 C C . CYS A 1 260 ? -18.630 -0.913 2.363 1.00 90.31 260 CYS A C 1
ATOM 2124 O O . CYS A 1 260 ? -17.912 -1.886 2.549 1.00 90.31 260 CYS A O 1
ATOM 2126 N N . ASN A 1 261 ? -19.272 -0.710 1.208 1.00 90.00 261 ASN A N 1
ATOM 2127 C CA . ASN A 1 261 ? -19.111 -1.591 0.048 1.00 90.00 261 ASN A CA 1
ATOM 2128 C C . ASN A 1 261 ? -17.896 -1.231 -0.821 1.00 90.00 261 ASN A C 1
ATOM 2130 O O . ASN A 1 261 ? -17.588 -1.961 -1.758 1.00 90.00 261 ASN A O 1
ATOM 2134 N N . ASP A 1 262 ? -17.252 -0.097 -0.547 1.00 87.38 262 ASP A N 1
ATOM 2135 C CA . ASP A 1 262 ? -16.152 0.450 -1.337 1.00 87.38 262 ASP A CA 1
ATOM 2136 C C . ASP A 1 262 ? -15.031 0.885 -0.386 1.00 87.38 262 ASP A C 1
ATOM 2138 O O . ASP A 1 262 ? -15.103 1.932 0.261 1.00 87.38 262 ASP A O 1
ATOM 2142 N N . ASP A 1 263 ? -14.004 0.048 -0.265 1.00 85.69 263 ASP A N 1
ATOM 2143 C CA . ASP A 1 263 ? -12.895 0.247 0.666 1.00 85.69 263 ASP A CA 1
ATOM 2144 C C . ASP A 1 263 ? -12.010 1.447 0.307 1.00 85.69 263 ASP A C 1
ATOM 2146 O O . ASP A 1 263 ? -11.382 2.033 1.195 1.00 85.69 263 ASP A O 1
ATOM 2150 N N . LYS A 1 264 ? -12.025 1.879 -0.960 1.00 84.44 264 LYS A N 1
ATOM 2151 C CA . LYS A 1 264 ? -11.354 3.099 -1.423 1.00 84.44 264 LYS A CA 1
ATOM 2152 C C . LYS A 1 264 ? -12.022 4.369 -0.882 1.00 84.44 264 LYS A C 1
ATOM 2154 O O . LYS A 1 264 ? -11.378 5.417 -0.828 1.00 84.44 264 LYS A O 1
ATOM 2159 N N . LYS A 1 265 ? -13.283 4.278 -0.428 1.00 87.38 265 LYS A N 1
ATOM 2160 C CA . LYS A 1 265 ? -14.051 5.357 0.232 1.00 87.38 265 LYS A CA 1
ATOM 2161 C C . LYS A 1 265 ? -13.992 5.310 1.763 1.00 87.38 265 LYS A C 1
ATOM 2163 O O . LYS A 1 265 ? -14.848 5.883 2.449 1.00 87.38 265 LYS A O 1
ATOM 2168 N N . CYS A 1 266 ? -13.001 4.610 2.301 1.00 88.19 266 CYS A N 1
ATOM 2169 C CA . CYS A 1 266 ? -12.734 4.532 3.726 1.00 88.19 266 CYS A CA 1
ATOM 2170 C C . CYS A 1 266 ? -11.499 5.342 4.111 1.00 88.19 266 CYS A C 1
ATOM 2172 O O . CYS A 1 266 ? -10.496 5.373 3.399 1.00 88.19 266 CYS A O 1
ATOM 2174 N N . TYR A 1 267 ? -11.536 5.936 5.295 1.00 88.06 267 TYR A N 1
ATOM 2175 C CA . TYR A 1 267 ? -10.431 6.668 5.897 1.00 88.06 267 TYR A CA 1
ATOM 2176 C C . TYR A 1 267 ? -9.572 5.720 6.738 1.00 88.06 267 TYR A C 1
ATOM 2178 O O . TYR A 1 267 ? -9.643 5.691 7.965 1.00 88.06 267 TYR A O 1
ATOM 2186 N N . TRP A 1 268 ? -8.747 4.920 6.063 1.00 85.69 268 TRP A N 1
ATOM 2187 C CA . TRP A 1 268 ? -7.907 3.896 6.698 1.00 85.69 268 TRP A CA 1
ATOM 2188 C C . TRP A 1 268 ? -6.893 4.442 7.708 1.00 85.69 268 TRP A C 1
ATOM 2190 O O . TRP A 1 268 ? -6.558 3.746 8.661 1.00 85.69 268 TRP A O 1
ATOM 2200 N N . ASN A 1 269 ? -6.447 5.689 7.545 1.00 82.75 269 ASN A N 1
ATOM 2201 C CA . ASN A 1 269 ? -5.534 6.339 8.492 1.00 82.75 269 ASN A CA 1
ATOM 2202 C C . ASN A 1 269 ? -6.169 6.566 9.874 1.00 82.75 269 ASN A C 1
ATOM 2204 O O . ASN A 1 269 ? -5.456 6.714 10.859 1.00 82.75 269 ASN A O 1
ATOM 2208 N N . GLU A 1 270 ? -7.501 6.565 9.943 1.00 85.94 270 GLU A N 1
ATOM 2209 C CA . GLU A 1 270 ? -8.279 6.726 11.173 1.00 85.94 270 GLU A CA 1
ATOM 2210 C C . GLU A 1 270 ? -8.801 5.381 11.701 1.00 85.94 270 GLU A C 1
ATOM 2212 O O . GLU A 1 270 ? -9.540 5.348 12.683 1.00 85.94 270 GLU A O 1
ATOM 2217 N N . ALA A 1 271 ? -8.457 4.261 11.058 1.00 89.56 271 ALA A N 1
ATOM 2218 C CA . ALA A 1 271 ? -8.909 2.947 11.488 1.00 89.56 271 ALA A CA 1
ATOM 2219 C C . ALA A 1 271 ? -8.364 2.598 12.882 1.00 89.56 271 ALA A C 1
ATOM 2221 O O . ALA A 1 271 ? -7.185 2.796 13.178 1.00 89.56 271 ALA A O 1
ATOM 2222 N N . ILE A 1 272 ? -9.214 2.015 13.728 1.00 89.75 272 ILE A N 1
ATOM 2223 C CA . ILE A 1 272 ? -8.837 1.586 15.082 1.00 89.75 272 ILE A CA 1
ATOM 2224 C C . ILE A 1 272 ? -9.141 0.107 15.282 1.00 89.75 272 ILE A C 1
ATOM 2226 O O . ILE A 1 272 ? -10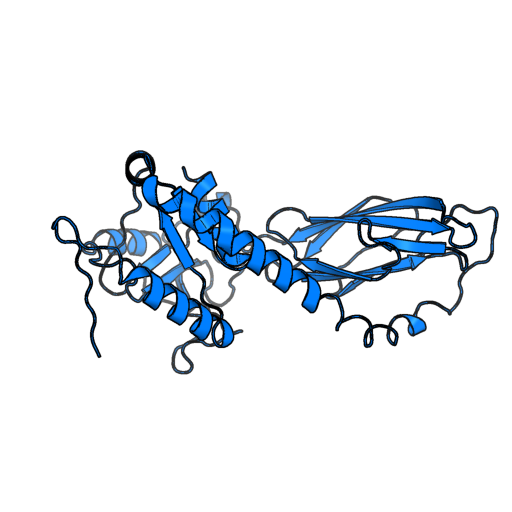.189 -0.383 14.861 1.00 89.75 272 ILE A O 1
ATOM 2230 N N . TRP A 1 273 ? -8.247 -0.612 15.958 1.00 90.81 273 TRP A N 1
ATOM 2231 C CA . TRP A 1 273 ? -8.558 -1.948 16.455 1.00 90.81 273 TRP A CA 1
ATOM 2232 C C . TRP A 1 273 ? -9.410 -1.820 17.717 1.00 90.81 273 TRP A C 1
ATOM 2234 O O . TRP A 1 273 ? -8.949 -1.261 18.713 1.00 90.81 273 TRP A O 1
ATOM 2244 N N . GLN A 1 274 ? -10.635 -2.346 17.682 1.00 92.12 274 GLN A N 1
ATOM 2245 C CA . GLN A 1 274 ? -11.562 -2.302 18.808 1.00 92.12 274 GLN A CA 1
ATOM 2246 C C . GLN A 1 274 ? -11.858 -3.717 19.324 1.00 92.12 274 GLN A C 1
ATOM 2248 O O . GLN A 1 274 ? -12.565 -4.478 18.653 1.00 92.12 274 GLN A O 1
ATOM 2253 N N . PRO A 1 275 ? -11.368 -4.080 20.524 1.00 93.50 275 PRO A N 1
ATOM 2254 C CA . PRO A 1 275 ? -11.804 -5.284 21.222 1.00 93.50 275 PRO A CA 1
ATOM 2255 C C . PRO A 1 275 ? -13.299 -5.251 21.539 1.00 93.50 275 PRO A C 1
ATOM 2257 O O . PRO A 1 275 ? -13.890 -4.188 21.721 1.00 93.50 275 PRO A O 1
ATOM 2260 N N . ASN A 1 276 ? -13.922 -6.420 21.664 1.00 90.69 276 ASN A N 1
ATOM 2261 C CA . ASN A 1 276 ? -15.376 -6.497 21.837 1.00 90.69 276 ASN A CA 1
ATOM 2262 C C . ASN A 1 276 ? -15.880 -5.814 23.124 1.00 90.69 276 ASN A C 1
ATOM 2264 O O . ASN A 1 276 ? -16.937 -5.191 23.110 1.00 90.69 276 ASN A O 1
ATOM 2268 N N . ASN A 1 277 ? -15.135 -5.945 24.229 1.00 89.94 277 ASN A N 1
ATOM 2269 C CA . ASN A 1 277 ? -15.629 -5.625 25.577 1.00 89.94 277 ASN A CA 1
ATOM 2270 C C . ASN A 1 277 ? -14.688 -4.727 26.397 1.00 89.94 277 ASN A C 1
ATOM 2272 O O . ASN A 1 277 ? -14.907 -4.541 27.593 1.00 89.94 277 ASN A O 1
ATOM 2276 N N . CYS A 1 278 ? -13.625 -4.205 25.794 1.00 93.44 278 CYS A N 1
ATOM 2277 C CA . CYS A 1 278 ? -12.639 -3.368 26.470 1.00 93.44 278 CYS A CA 1
ATOM 2278 C C . CYS A 1 278 ? -11.961 -2.435 25.460 1.00 93.44 278 CYS A C 1
ATOM 2280 O O . CYS A 1 278 ? -12.140 -2.590 24.251 1.00 93.44 278 CYS A O 1
ATOM 2282 N N . SER A 1 279 ? -11.178 -1.471 25.934 1.00 91.56 279 SER A N 1
ATOM 2283 C CA . SER A 1 279 ? -10.392 -0.587 25.070 1.00 91.56 279 SER A CA 1
ATOM 2284 C C . SER A 1 279 ? -8.912 -0.614 25.422 1.00 91.56 279 SER A C 1
ATOM 2286 O O . SER A 1 279 ? -8.536 -0.745 26.587 1.00 91.56 279 SER A O 1
ATOM 2288 N N . TYR A 1 280 ? -8.073 -0.440 24.401 1.00 87.94 280 TYR A N 1
ATOM 2289 C CA . TYR A 1 280 ? -6.665 -0.114 24.577 1.00 87.94 280 TYR A CA 1
ATOM 2290 C C . TYR A 1 280 ? -6.494 1.402 24.560 1.00 87.94 280 TYR A C 1
ATOM 2292 O O . TYR A 1 280 ? -6.883 2.067 23.599 1.00 87.94 280 TYR A O 1
ATOM 2300 N N . HIS A 1 281 ? -5.887 1.960 25.600 1.00 80.69 281 HIS A N 1
ATOM 2301 C CA . HIS A 1 281 ? -5.475 3.357 25.588 1.00 80.69 281 HIS A CA 1
ATOM 2302 C C . HIS A 1 281 ? -4.101 3.499 24.932 1.00 80.69 281 HIS A C 1
ATOM 2304 O O . HIS A 1 281 ? -3.158 2.787 25.281 1.00 80.69 281 HIS A O 1
ATOM 2310 N N . SER A 1 282 ? -3.983 4.427 23.979 1.00 75.56 282 SER A N 1
ATOM 2311 C CA . SER A 1 282 ? -2.712 4.715 23.316 1.00 75.56 282 SER A CA 1
ATOM 2312 C C . SER A 1 282 ? -1.696 5.226 24.343 1.00 75.56 282 SER A C 1
ATOM 2314 O O . SER A 1 282 ? -1.945 6.254 24.982 1.00 75.56 282 SER A O 1
ATOM 2316 N N . PRO A 1 283 ? -0.553 4.544 24.523 1.00 77.94 283 PRO A N 1
ATOM 2317 C CA . PRO A 1 283 ? 0.478 5.022 25.425 1.00 77.94 283 PRO A CA 1
ATOM 2318 C C . PRO A 1 283 ? 1.091 6.313 24.874 1.00 77.94 283 PRO A C 1
ATOM 2320 O O . PRO A 1 283 ? 1.305 6.470 23.674 1.00 77.94 283 PRO A O 1
ATOM 2323 N N . THR A 1 284 ? 1.401 7.247 25.765 1.00 84.25 284 THR A N 1
ATOM 2324 C CA . THR A 1 284 ? 2.148 8.459 25.413 1.00 84.25 284 THR A CA 1
ATOM 2325 C C . THR A 1 284 ? 3.580 8.110 25.010 1.00 84.25 284 THR A C 1
ATOM 2327 O O . THR A 1 284 ? 4.158 7.150 25.524 1.00 84.25 284 THR A O 1
ATOM 2330 N N . LEU A 1 285 ? 4.205 8.946 24.175 1.00 82.56 285 LEU A N 1
ATOM 2331 C CA . LEU A 1 285 ? 5.607 8.782 23.765 1.00 82.56 285 LEU A CA 1
ATOM 2332 C C . LEU A 1 285 ? 6.546 8.536 24.959 1.00 82.56 285 LEU A C 1
ATOM 2334 O O . LEU A 1 285 ? 7.370 7.627 24.939 1.00 82.56 285 LEU A O 1
ATOM 2338 N N . LYS A 1 286 ? 6.359 9.287 26.053 1.00 85.62 286 LYS A N 1
ATOM 2339 C CA . LYS A 1 286 ? 7.141 9.126 27.288 1.00 85.62 286 LYS A CA 1
ATOM 2340 C C . LYS A 1 286 ? 6.961 7.746 27.924 1.00 85.62 286 LYS A C 1
ATOM 2342 O O . LYS A 1 286 ? 7.934 7.167 28.397 1.00 85.62 286 LYS A O 1
ATOM 2347 N N . GLN A 1 287 ? 5.738 7.214 27.942 1.00 85.00 287 GLN A N 1
ATOM 2348 C CA . GLN A 1 287 ? 5.465 5.870 28.462 1.00 85.00 287 GLN A CA 1
ATOM 2349 C C . GLN A 1 287 ? 6.110 4.795 27.586 1.00 85.00 287 GLN A C 1
ATOM 2351 O O . GLN A 1 287 ? 6.646 3.823 28.119 1.00 85.00 287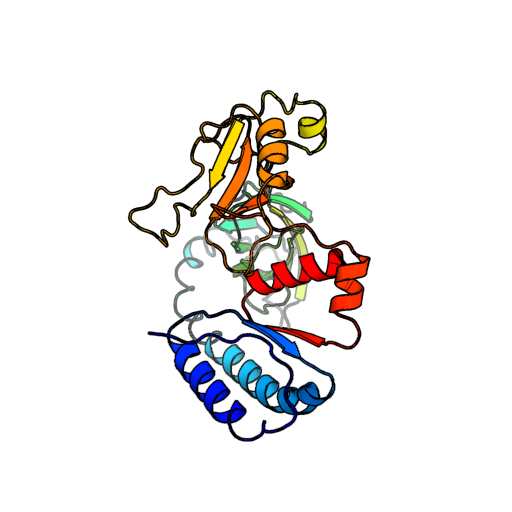 GLN A O 1
ATOM 2356 N N . ILE A 1 288 ? 6.107 4.984 26.264 1.00 82.94 288 ILE A N 1
ATOM 2357 C CA . ILE A 1 288 ? 6.756 4.072 25.319 1.00 82.94 288 ILE A CA 1
ATOM 2358 C C . ILE A 1 288 ? 8.278 4.090 25.523 1.00 82.94 288 ILE A C 1
ATOM 2360 O O . ILE A 1 288 ? 8.879 3.046 25.778 1.00 82.94 288 ILE A O 1
ATOM 2364 N N . GLN A 1 289 ? 8.895 5.275 25.509 1.00 84.25 289 GLN A N 1
ATOM 2365 C CA . GLN A 1 289 ? 10.335 5.455 25.724 1.00 84.25 289 GLN A CA 1
ATOM 2366 C C . GLN A 1 289 ? 10.787 4.879 27.070 1.00 84.25 289 GLN A C 1
ATOM 2368 O O . GLN A 1 289 ? 11.769 4.140 27.132 1.00 84.25 289 GLN A O 1
ATOM 2373 N N . HIS A 1 290 ? 10.035 5.142 28.143 1.00 87.06 290 HIS A N 1
ATOM 2374 C CA . HIS A 1 290 ? 10.308 4.558 29.453 1.00 87.06 290 HIS A CA 1
ATOM 2375 C C . HIS A 1 290 ? 10.193 3.026 29.434 1.00 87.06 290 HIS A C 1
ATOM 2377 O O . HIS A 1 290 ? 11.041 2.328 29.988 1.00 87.06 290 HIS A O 1
ATOM 2383 N N . SER A 1 291 ? 9.184 2.485 28.745 1.00 82.94 291 SER A N 1
ATOM 2384 C CA . SER A 1 291 ? 8.980 1.037 28.631 1.00 82.94 291 SER A CA 1
ATOM 2385 C C . SER A 1 291 ? 10.110 0.336 27.878 1.00 82.94 291 SER A C 1
ATOM 2387 O O . SER A 1 291 ? 10.417 -0.813 28.208 1.00 82.94 291 SER A O 1
ATOM 2389 N N . PHE A 1 292 ? 10.743 1.006 26.912 1.00 84.88 292 PHE A N 1
ATOM 2390 C CA . PHE A 1 292 ? 11.861 0.473 26.126 1.00 84.88 292 PHE A CA 1
ATOM 2391 C C . PHE A 1 292 ? 13.249 0.829 26.671 1.00 84.88 292 PHE A C 1
ATOM 2393 O O . PHE A 1 292 ? 14.249 0.288 26.194 1.00 84.88 292 PHE A O 1
ATOM 2400 N N . GLN A 1 293 ? 13.341 1.674 27.698 1.00 85.19 293 GLN A N 1
ATOM 2401 C CA . GLN A 1 293 ? 14.618 2.099 28.260 1.00 85.19 293 GLN A CA 1
ATOM 2402 C C . GLN A 1 293 ? 15.463 0.899 28.722 1.00 85.19 293 GLN A C 1
ATOM 2404 O O . GLN A 1 293 ? 15.041 0.085 29.545 1.00 85.19 293 GLN A O 1
ATOM 2409 N N . GLY A 1 294 ? 16.679 0.782 28.177 1.00 84.94 294 GLY A N 1
ATOM 2410 C CA . GLY A 1 294 ? 17.617 -0.298 28.506 1.00 84.94 294 GLY A CA 1
ATOM 2411 C C . GLY A 1 294 ? 17.206 -1.691 28.010 1.00 84.94 294 GLY A C 1
ATOM 2412 O O . GLY A 1 294 ? 17.813 -2.681 28.427 1.00 84.94 294 GLY A O 1
ATOM 2413 N N . LYS A 1 295 ? 16.194 -1.788 27.137 1.00 85.62 295 LYS A N 1
ATOM 2414 C CA . LYS A 1 295 ? 15.739 -3.040 26.522 1.00 85.62 295 LYS A CA 1
ATOM 2415 C C . LYS A 1 295 ? 16.105 -3.064 25.043 1.00 85.62 295 LYS A C 1
ATOM 2417 O O . LYS A 1 295 ? 16.127 -2.032 24.380 1.00 85.62 295 LYS A O 1
ATOM 2422 N N . LYS A 1 296 ? 16.369 -4.260 24.520 1.00 85.12 296 LYS A N 1
ATOM 2423 C CA . LYS A 1 296 ? 16.531 -4.490 23.080 1.00 85.12 296 LYS A CA 1
ATOM 2424 C C . LYS A 1 296 ? 15.313 -5.246 22.571 1.00 85.12 296 LYS A C 1
ATOM 2426 O O . LYS A 1 296 ? 14.938 -6.261 23.156 1.00 85.12 296 LYS A O 1
ATOM 2431 N N . VAL A 1 297 ? 14.705 -4.756 21.497 1.00 83.06 297 VAL A N 1
ATOM 2432 C CA . VAL A 1 297 ? 13.564 -5.409 20.846 1.00 83.06 297 VAL A CA 1
ATOM 2433 C C . VAL A 1 297 ? 14.058 -6.064 19.569 1.00 83.06 297 VAL A C 1
ATOM 2435 O O . VAL A 1 297 ? 14.716 -5.422 18.755 1.00 83.06 297 VAL A O 1
ATOM 2438 N N . LEU A 1 298 ? 13.766 -7.349 19.419 1.00 85.62 298 LEU A N 1
ATOM 2439 C CA . LEU A 1 298 ? 14.123 -8.138 18.255 1.00 85.62 298 LEU A CA 1
ATOM 2440 C C . LEU A 1 298 ? 12.848 -8.557 17.522 1.00 85.62 298 LEU A C 1
ATOM 2442 O O . LEU A 1 298 ? 11.976 -9.209 18.098 1.00 85.62 298 LEU A O 1
ATOM 2446 N N . PHE A 1 299 ? 12.775 -8.203 16.243 1.00 81.62 299 PHE A N 1
ATOM 2447 C CA . PHE A 1 299 ? 11.680 -8.550 15.345 1.00 81.62 299 PHE A CA 1
ATOM 2448 C C . PHE A 1 299 ? 12.114 -9.724 14.459 1.00 81.62 299 PHE A C 1
ATOM 2450 O O . PHE A 1 299 ? 13.110 -9.618 13.745 1.00 81.62 299 PHE A O 1
ATOM 2457 N N . LEU A 1 300 ? 11.393 -10.848 14.520 1.00 83.44 300 LEU A N 1
ATOM 2458 C CA . LEU A 1 300 ? 11.667 -12.066 13.749 1.00 83.44 300 LEU A CA 1
ATOM 2459 C C . LEU A 1 300 ? 10.431 -12.482 12.951 1.00 83.44 300 LEU A C 1
ATOM 2461 O O . LEU A 1 300 ? 9.460 -12.999 13.505 1.00 83.44 300 LEU A O 1
ATOM 2465 N N . GLY A 1 301 ? 10.454 -12.244 11.645 1.00 80.19 301 GLY A N 1
ATOM 2466 C CA . GLY A 1 301 ? 9.309 -12.506 10.785 1.00 80.19 301 GLY A CA 1
ATOM 2467 C C . GLY A 1 301 ? 9.574 -12.103 9.344 1.00 80.19 301 GLY A C 1
ATOM 2468 O O . GLY A 1 301 ? 10.699 -11.768 8.974 1.00 80.19 301 GLY A O 1
ATOM 2469 N N . ASP A 1 302 ? 8.523 -12.153 8.537 1.00 79.31 302 ASP A N 1
ATOM 2470 C CA . ASP A 1 302 ? 8.564 -11.761 7.132 1.00 79.31 302 ASP A CA 1
ATOM 2471 C C . ASP A 1 302 ? 8.495 -10.230 6.947 1.00 79.31 302 ASP A C 1
ATOM 2473 O O . ASP A 1 302 ? 8.643 -9.431 7.881 1.00 79.31 302 ASP A O 1
ATOM 2477 N N . SER A 1 303 ? 8.276 -9.799 5.705 1.00 72.25 303 SER A N 1
ATOM 2478 C CA . SER A 1 303 ? 8.153 -8.389 5.337 1.00 72.25 303 SER A CA 1
ATOM 2479 C C . SER A 1 303 ? 7.066 -7.631 6.106 1.00 72.25 303 SER A C 1
ATOM 2481 O O . SER A 1 303 ? 7.202 -6.421 6.283 1.00 72.25 303 SER A O 1
ATOM 2483 N N . THR A 1 304 ? 6.024 -8.312 6.583 1.00 74.75 304 THR A N 1
ATOM 2484 C CA . THR A 1 304 ? 4.930 -7.728 7.374 1.00 74.75 304 THR A CA 1
ATOM 2485 C C . THR A 1 304 ? 5.437 -7.280 8.737 1.00 74.75 304 THR A C 1
ATOM 2487 O O . THR A 1 304 ? 5.219 -6.137 9.140 1.00 74.75 304 THR A O 1
ATOM 2490 N N . LEU A 1 305 ? 6.195 -8.143 9.424 1.00 78.62 305 LEU A N 1
ATOM 2491 C CA . LEU A 1 305 ? 6.778 -7.797 10.719 1.00 78.62 305 LEU A CA 1
ATOM 2492 C C . LEU A 1 305 ? 7.820 -6.688 10.584 1.00 78.62 305 LEU A C 1
ATOM 2494 O O . LEU A 1 305 ? 7.906 -5.810 11.441 1.00 78.62 305 LEU A O 1
ATOM 2498 N N . ARG A 1 306 ? 8.567 -6.680 9.475 1.00 76.56 306 ARG A N 1
ATOM 2499 C CA . ARG A 1 306 ? 9.471 -5.575 9.148 1.00 76.56 306 ARG A CA 1
ATOM 2500 C C . ARG A 1 306 ? 8.718 -4.247 8.989 1.00 76.56 306 ARG A C 1
ATOM 2502 O O . ARG A 1 306 ? 9.206 -3.229 9.461 1.00 76.56 306 ARG A O 1
ATOM 2509 N N . GLY A 1 307 ? 7.534 -4.250 8.373 1.00 71.31 307 GLY A N 1
ATOM 2510 C CA . GLY A 1 307 ? 6.672 -3.064 8.289 1.00 71.31 307 GLY A CA 1
ATOM 2511 C C . GLY A 1 307 ? 6.220 -2.564 9.664 1.00 71.31 307 GLY A C 1
ATOM 2512 O O . GLY A 1 307 ? 6.379 -1.386 9.972 1.00 71.31 307 GLY A O 1
ATOM 2513 N N . MET A 1 308 ? 5.746 -3.470 10.525 1.00 78.25 308 MET A N 1
ATOM 2514 C CA . MET A 1 308 ? 5.362 -3.136 11.907 1.00 78.25 308 MET A CA 1
ATOM 2515 C C . MET A 1 308 ? 6.536 -2.581 12.727 1.00 78.25 308 MET A C 1
ATOM 2517 O O . MET A 1 308 ? 6.356 -1.660 13.520 1.00 78.25 308 MET A O 1
ATOM 2521 N N . MET A 1 309 ? 7.745 -3.110 12.517 1.00 81.50 309 MET A N 1
ATOM 2522 C CA . MET A 1 309 ? 8.964 -2.585 13.134 1.00 81.50 309 MET A CA 1
ATOM 2523 C C . MET A 1 309 ? 9.214 -1.128 12.731 1.00 81.50 309 MET A C 1
ATOM 2525 O O . MET A 1 309 ? 9.473 -0.309 13.608 1.00 81.50 309 MET A O 1
ATOM 2529 N N . TYR A 1 310 ? 9.141 -0.796 11.436 1.00 74.75 310 TYR A N 1
ATOM 2530 C CA . TYR A 1 310 ? 9.348 0.583 10.980 1.00 74.75 310 TYR A CA 1
ATOM 2531 C C . TYR A 1 310 ? 8.330 1.541 11.593 1.00 74.75 310 TYR A C 1
ATOM 2533 O O . TYR A 1 310 ? 8.732 2.567 12.129 1.00 74.75 310 TYR A O 1
ATOM 2541 N N . PHE A 1 311 ? 7.051 1.157 11.621 1.00 72.50 311 PHE A N 1
ATOM 2542 C CA . PHE A 1 311 ? 6.007 1.953 12.267 1.00 72.50 311 PHE A CA 1
ATOM 2543 C C . PHE A 1 311 ? 6.319 2.237 13.745 1.00 72.50 311 PHE A C 1
ATOM 2545 O O . PHE A 1 311 ? 6.176 3.363 14.211 1.00 72.50 311 PHE A O 1
ATOM 2552 N N . LEU A 1 312 ? 6.793 1.229 14.487 1.00 74.69 312 LEU A N 1
ATOM 2553 C CA . LEU A 1 312 ? 7.161 1.402 15.893 1.00 74.69 312 LEU A CA 1
ATOM 2554 C C . LEU A 1 312 ? 8.384 2.311 16.066 1.00 74.69 312 LEU A C 1
ATOM 2556 O O . LEU A 1 312 ? 8.419 3.085 17.014 1.00 74.69 312 LEU A O 1
ATOM 2560 N N . ILE A 1 313 ? 9.378 2.220 15.179 1.00 74.81 313 ILE A N 1
ATOM 2561 C CA . ILE A 1 313 ? 10.581 3.064 15.231 1.00 74.81 313 ILE A CA 1
ATOM 2562 C C . ILE A 1 313 ? 10.245 4.522 14.908 1.00 74.81 313 ILE A C 1
ATOM 2564 O O . ILE A 1 313 ? 10.758 5.412 15.571 1.00 74.81 313 ILE A O 1
ATOM 2568 N N . GLU A 1 314 ? 9.387 4.775 13.920 1.00 71.12 314 GLU A N 1
ATOM 2569 C CA . GLU A 1 314 ? 8.969 6.137 13.556 1.00 71.12 314 GLU A CA 1
ATOM 2570 C C . GLU A 1 314 ? 8.129 6.811 14.652 1.00 71.12 314 GLU A C 1
ATOM 2572 O O . GLU A 1 314 ? 8.103 8.036 14.750 1.00 71.12 314 GLU A O 1
ATOM 2577 N N . ALA A 1 315 ? 7.457 6.018 15.491 1.00 63.91 315 ALA A N 1
ATOM 2578 C CA . ALA A 1 315 ? 6.615 6.504 16.576 1.00 63.91 315 ALA A CA 1
ATOM 2579 C C . ALA A 1 315 ? 7.362 6.811 17.895 1.00 63.91 315 ALA A C 1
ATOM 2581 O O . ALA A 1 315 ? 6.715 7.306 18.821 1.00 63.91 315 ALA A O 1
ATOM 2582 N N . VAL A 1 316 ? 8.664 6.499 18.025 1.00 58.78 316 VAL A N 1
ATOM 2583 C CA . VAL A 1 316 ? 9.465 6.587 19.277 1.00 58.78 316 VAL A CA 1
ATOM 2584 C C . VAL A 1 316 ? 10.583 7.620 19.189 1.00 58.78 316 VAL A C 1
ATOM 2586 O O . VAL A 1 316 ? 10.809 8.309 20.221 1.00 58.78 316 VAL A O 1
#

Solvent-accessible surface area (backbone atoms only — not comparable to full-atom values): 19073 Å² total; per-residue (Å²): 136,90,82,87,82,77,94,72,96,74,85,88,89,84,78,74,68,62,63,60,52,52,55,51,51,63,60,48,57,78,78,41,97,74,70,47,78,47,81,38,52,77,86,60,52,80,73,52,66,71,59,52,65,57,56,58,61,61,58,68,63,65,66,66,73,72,63,74,82,77,64,67,80,68,53,64,80,71,72,71,83,78,56,41,90,59,92,87,57,85,57,42,50,67,46,78,50,48,43,69,80,59,91,68,93,80,47,69,87,61,45,70,45,81,42,69,42,59,52,84,56,49,55,40,33,39,35,43,38,37,37,30,71,56,34,43,28,25,37,70,96,38,88,90,29,42,57,49,80,42,77,49,53,92,53,70,38,78,44,50,38,34,24,26,35,63,80,42,90,74,60,43,80,68,38,67,35,39,40,36,43,31,46,41,66,68,32,80,60,51,77,67,52,59,72,72,44,62,49,66,71,23,32,33,20,36,36,68,40,52,69,95,60,70,86,53,84,90,52,78,54,36,54,37,78,48,96,53,78,16,37,56,59,49,56,56,53,52,70,71,40,53,76,54,95,61,96,78,65,66,57,32,35,39,30,39,15,80,40,46,91,38,69,45,49,22,43,65,92,70,44,40,82,43,37,80,83,28,28,85,78,84,74,51,61,67,57,50,54,60,73,46,61,82,49,48,80,46,84,46,61,59,76,67,51,54,51,54,49,51,57,54,59,77,67,105

InterPro domains:
  IPR025883 Cadherin-like beta-sandwich-like domain [PF12733] (102-184)

Nearest PDB structures (foldseek):
  7ezt-assembly3_C  TM=3.935E-01  e=5.552E-01  Akkermansia muciniphila ATCC BAA-835
  7t82-assembly2_E  TM=3.782E-01  e=1.433E+00  synthetic construct
  7cmg-assembly1_B  TM=2.549E-01  e=3.006E-01  Porphyromonas gingivalis ATCC 33277
  1f2q-assembly1_A  TM=2.544E-01  e=1.433E+00  Homo sapiens
  4lfh-assembly1_G  TM=2.224E-01  e=2.646E+00  Homo sapiens

Organism: Owenia fusiformis (NCBI:txid6347)

pLDDT: mean 72.47, std 21.93, range [21.75, 95.25]

Foldseek 3Di:
DDDDDDDDDDDDDPDPPPVVVVVVCVVVVVPDQDWDKDKDFPVPPVVPVVPVVVVVVVVVPVVVPPPPPPPPVVCVVPAPPQADPDPPDFKFWPDKAKVVGWDDPDDRPAQEEETEDAQVCQKMKIATYISHNQKAWDKPPDPPDRIDMDGADQAWDKTKIWIWRNVDVVTDTGGIHIYTYHYDDQAPADVVNVVVDDQQQWFKWWAQAAPVDDPPPPDDHATHGDPDRGPVVVVVVQVPAAADPDPDARFTKIWTANDRVRSNRTPVVPIDTGHPGGHDDDDDPVRLCVVCVSMDMDTGHDVVSVVVVVVSVVSD

Secondary structure (DSSP, 8-state):
--------------SSHHHHHHHHHHHHTTTS---EEEEEETTTHHHHHHHHHHHHHHHHHHSTTTGGGSSHHHHHHHHSSS-B--TTS---EEEEEEESPP-----TT--EEEEEE-TT--EEEEEEEESBTTEEEEETTSTT-SEEEEE--SSPEEEEEEEEETTSSSPEEEEEEEEEEEEPPS-SS-HHHHHHS-TTTPEEEEESS-SSS-SSTTS--SEEEPS-S-HHHHHHHHTTSPBPSSS---EEEEEEES-TT-GGGB-GGG-EEEESS-BPPPPPHHHHHHHHTTEEEEEESSHHHHHHHHHHHHT-

Sequence (316 aa):
MMTKWMCSNTKVRIILSCFICIAIIGILSRTMMVQYVLVLTNHSYHMYDRTMNKLVHDWTNDEETRTYKTEEHVYDKHHHKGCKRDKNSPSYLSGIFTEPSVQLDFDKRIFSYNVSVDFETFSVRIWSVAEQCDSEGWIRGKKGKIRGNYVLGLQTTVIEIVVFDVSKDPPVNTTRYILNISREPRSLLHHEDFQTEDLNKLKVCMLRQDCDRLIYPNEPCGLQRMGYNSWQSTKNHVKNFADCLSGNEPGAWLVPCIDCNDDKKCYWNEAIWQPNNCSYHSPTLKQIQHSFQGKKVLFLGDSTLRGMMYFLIEAV

Mean predicted aligned error: 15.52 Å